Protein 2V4U (pdb70)

Solvent-accessible surface area: 12359 Å² total

Organism: Homo sapiens (NCBI:txid9606)

Foldseek 3Di:
DAAAEEEEAAADQDDDPVCPLVVQLLVLLQVVVVHHYHYGYARLLLCDPVCCVVPVVSVVVRVVSLVVHLFYEYADHDPPGNLVSLLVSLVCCVVVLRAYEYQVHQVSNVQSCCCPVLVPPQEDDCPPPVPGPRHQKYFAFDDDPPDDDGDFQFAKFKKAFPDQPDLLCLLVQVDRIDIATAGGGIAGQPVCQVSPVVAFKDQGIDGPVRGGRAKIFGPPHLHHIYGRGDQSVVADNQARRSNSSSRSCSSVVNSVVCSVVRNRSD

B-factor: mean 38.31, std 8.39, range [12.34, 66.14]

Secondary structure (DSSP, 8-state):
-EEEEEEEEES-SS--GGGHHHHHHHHHHHHHTTEEEEEEEEEGGGGSHHHHHH-HHHHHHHHHHHHH-SEEEE-S--SSTTHHHHHHHHHHHHHTT--EEE--HHHHHHHHHHHHHS--TTEEESTT-TT-SEEEEEE--B--TT-SS-B-EEEEEEEEES-S--HHHHHTTS-SEEEEEEEE-EEE-GGGSGGGTTSSEEEEEEETTS-SEEEEEESSSS-EEEESSBGGGG-BTTB--HHHHHHHHHHHT-HHHHHHTT-TT-

GO terms:
  GO:0097268 cytoophidium (C, IDA)
  GO:0005634 nucleus (C, IDA)
  GO:0005737 cytoplasm (C, IDA)
  GO:0003883 CTP synthase activity (F, IDA)
  GO:0006241 CTP biosynthetic process (P, IDA)
  GO:0003883 CTP synthase activity (F, TAS)
  GO:0006220 pyrimidine nucleotide metabolic process (P, TAS)
  GO:0005739 mitochondrion (C, HTP)
  GO:0005829 cytosol (C, TAS)
  GO:0042802 identical protein binding (F, IPI)
  GO:0005515 protein binding (F, IPI)

Sequence (266 aa):
MKICSIALVGKYTKLRDCYASVFKALEHSALAINHKLNLMYIDSIDLEKITETEDPVKFHEAWQKLCKADGILVPGGFGIRGTLGKLQAISWARTKKIPFLGVLGMQLAVIEFARNCLNLKDADSTEFRPNAPVPLVIDMPEHNPGNLGGTMRLGIRRTVFKTENSILRKLYGDVPFIEERHRHRFEVNPNLIKQFEQNDLSFVGQDVDGDRMEIIELANHPYFVGVQFHPEFSSRPMKPSPPYLGLLLAATGNLNAYLQQGCKLS

Radius of gyration: 17.76 Å; Cα contacts (8 Å, |Δi|>4): 557; chains: 1; bounding box: 50×44×47 Å

InterPro domains:
  IPR004468 CTP synthase [PTHR11550] (1-557)
  IPR004468 CTP synthase [TIGR00337] (1-545)
  IPR017456 CTP synthase, N-terminal [PF06418] (2-272)
  IPR017456 CTP synthase, N-terminal [cd03113] (2-268)
  IPR017926 Glutamine amidotransferase [PF00117] (310-539)
  IPR027417 P-loop containing nucleoside triphosphate hydrolase [G3DSA:3.40.50.300] (1-294)
  IPR027417 P-loop containing nucleoside triphosphate hydrolase [SSF52540] (1-272)
  IPR029062 Class I glutamine amidotransferase-like [G3DSA:3.40.50.880] (296-562)
  IPR029062 Class I glutamine amidotransferase-like [SSF52317] (300-548)
  IPR033828 CTP synthase GATase domain [cd01746] (299-544)

Structure (mmCIF, N/CA/C/O backbone):
data_2V4U
#
_entry.id   2V4U
#
_cell.length_a   118.880
_cell.length_b   72.330
_cell.length_c   41.470
_cell.angle_alpha   90.00
_cell.angle_beta   95.60
_cell.angle_gamma   90.00
#
_symmetry.space_group_name_H-M   'C 1 2 1'
#
loop_
_entity.id
_entity.type
_entity.pdbx_description
1 polymer 'CTP SYNTHASE 2'
2 water water
#
loop_
_atom_site.group_PDB
_atom_site.id
_atom_site.type_symbol
_atom_site.label_atom_id
_atom_site.label_alt_id
_atom_site.label_comp_id
_atom_site.label_asym_id
_atom_site.label_entity_id
_atom_site.label_seq_id
_atom_site.pdbx_PDB_ins_code
_atom_site.Cartn_x
_atom_site.Cartn_y
_atom_site.Cartn_z
_atom_site.occupancy
_atom_site.B_iso_or_equiv
_atom_site.auth_seq_id
_atom_site.auth_comp_id
_atom_site.auth_asym_id
_atom_site.auth_atom_id
_atom_site.pdbx_PDB_model_num
ATOM 1 N N . MET A 1 23 ? -38.879 23.648 -24.550 1.00 54.58 296 MET A N 1
ATOM 2 C CA . MET A 1 23 ? -38.088 22.385 -24.404 1.00 54.71 296 MET A CA 1
ATOM 3 C C . MET A 1 23 ? -38.889 21.169 -24.865 1.00 53.47 296 MET A C 1
ATOM 4 O O . MET A 1 23 ? -40.121 21.214 -24.946 1.00 53.86 296 MET A O 1
ATOM 9 N N . LYS A 1 24 ? -38.177 20.086 -25.161 1.00 52.09 297 LYS A N 1
ATOM 10 C CA . LYS A 1 24 ? -38.799 18.789 -25.409 1.00 51.12 297 LYS A CA 1
ATOM 11 C C . LYS A 1 24 ? -39.244 18.247 -24.046 1.00 49.59 297 LYS A C 1
ATOM 12 O O . LYS A 1 24 ? -38.589 18.505 -23.041 1.00 49.16 297 LYS A O 1
ATOM 18 N N . ILE A 1 25 ? -40.359 17.521 -24.018 1.00 48.04 298 ILE A N 1
ATOM 19 C CA . ILE A 1 25 ? -40.908 16.956 -22.784 1.00 46.74 298 ILE A CA 1
ATOM 20 C C . ILE A 1 25 ? -40.506 15.484 -22.613 1.00 45.36 298 ILE A C 1
ATOM 21 O O . ILE A 1 25 ? -40.612 14.706 -23.555 1.00 44.99 298 ILE A O 1
ATOM 26 N N . CYS A 1 26 ? -40.039 15.120 -21.412 1.00 43.33 299 CYS A N 1
ATOM 27 C CA . CYS A 1 26 ? -39.880 13.709 -21.021 1.00 42.06 299 CYS A CA 1
ATOM 28 C C . CYS A 1 26 ? -40.991 13.296 -20.047 1.00 40.92 299 CYS A C 1
ATOM 29 O O . CYS A 1 26 ? -41.215 13.958 -19.031 1.00 40.66 299 CYS A O 1
ATOM 32 N N . SER A 1 27 ? -41.677 12.202 -20.364 1.00 39.55 300 SER A N 1
ATOM 33 C CA . SER A 1 27 ? -42.755 11.685 -19.527 1.00 38.58 300 SER A CA 1
ATOM 34 C C . SER A 1 27 ? -42.267 10.458 -18.757 1.00 37.45 300 SER A C 1
ATOM 35 O O . SER A 1 27 ? -41.780 9.496 -19.361 1.00 37.00 300 SER A O 1
ATOM 38 N N . ILE A 1 28 ? -42.394 10.514 -17.429 1.00 36.24 301 ILE A N 1
ATOM 39 C CA . ILE A 1 28 ? -41.968 9.450 -16.536 1.00 35.22 301 ILE A CA 1
ATOM 40 C C . ILE A 1 28 ? -43.123 9.031 -15.645 1.00 35.00 301 ILE A C 1
ATOM 41 O O . ILE A 1 28 ? -43.678 9.858 -14.929 1.00 34.45 301 ILE A O 1
ATOM 46 N N . ALA A 1 29 ? -43.477 7.745 -15.681 1.00 34.83 302 ALA A N 1
ATOM 47 C CA . ALA A 1 29 ? -44.471 7.191 -14.770 1.00 34.90 302 ALA A CA 1
ATOM 48 C C . ALA A 1 29 ? -43.822 6.793 -13.434 1.00 35.31 302 ALA A C 1
ATOM 49 O O . ALA A 1 29 ? -42.860 6.009 -13.408 1.00 35.02 302 ALA A O 1
ATOM 51 N N . LEU A 1 30 ? -44.351 7.340 -12.338 1.00 35.71 303 LEU A N 1
ATOM 52 C CA . LEU A 1 30 ? -43.947 6.952 -10.994 1.00 36.22 303 LEU A CA 1
ATOM 53 C C . LEU A 1 30 ? -45.011 6.027 -10.448 1.00 36.87 303 LEU A C 1
ATOM 54 O O . LEU A 1 30 ? -46.097 6.484 -10.105 1.00 36.55 303 LEU A O 1
ATOM 59 N N . VAL A 1 31 ? -44.704 4.731 -10.375 1.00 37.74 304 VAL A N 1
ATOM 60 C CA . VAL A 1 31 ? -45.674 3.735 -9.918 1.00 38.65 304 VAL A CA 1
ATOM 61 C C . VAL A 1 31 ? -45.523 3.515 -8.411 1.00 40.08 304 VAL A C 1
ATOM 62 O O . VAL A 1 31 ? -44.616 2.829 -7.960 1.00 39.79 304 VAL A O 1
ATOM 66 N N . GLY A 1 32 ? -46.424 4.112 -7.640 1.00 42.26 305 GLY A N 1
ATOM 67 C CA . GLY A 1 32 ? -46.296 4.164 -6.190 1.00 44.31 305 GLY A CA 1
ATOM 68 C C . GLY A 1 32 ? -47.626 4.019 -5.486 1.00 46.44 305 GLY A C 1
ATOM 69 O O . GLY A 1 32 ? -48.429 3.164 -5.861 1.00 46.36 305 GLY A O 1
ATOM 70 N N . LYS A 1 33 ? -47.854 4.862 -4.475 1.00 49.27 306 LYS A N 1
ATOM 71 C CA . LYS A 1 33 ? -49.068 4.804 -3.645 1.00 51.84 306 LYS A CA 1
ATOM 72 C C . LYS A 1 33 ? -50.143 5.841 -4.012 1.00 53.45 306 LYS A C 1
ATOM 73 O O . LYS A 1 33 ? -51.330 5.603 -3.787 1.00 53.99 306 LYS A O 1
ATOM 79 N N . TYR A 1 34 ? -49.734 6.981 -4.563 1.00 55.44 307 TYR A N 1
ATOM 80 C CA . TYR A 1 34 ? -50.654 8.092 -4.818 1.00 56.83 307 TYR A CA 1
ATOM 81 C C . TYR A 1 34 ? -50.738 8.477 -6.294 1.00 57.76 307 TYR A C 1
ATOM 82 O O . TYR A 1 34 ? -49.859 8.129 -7.096 1.00 57.93 307 TYR A O 1
ATOM 91 N N . THR A 1 35 ? -51.796 9.224 -6.620 1.00 58.66 308 THR A N 1
ATOM 92 C CA . THR A 1 35 ? -52.028 9.779 -7.956 1.00 59.31 308 THR A CA 1
ATOM 93 C C . THR A 1 35 ? -51.629 11.267 -8.061 1.00 59.53 308 THR A C 1
ATOM 94 O O . THR A 1 35 ? -51.988 11.939 -9.034 1.00 59.65 308 THR A O 1
ATOM 98 N N . LYS A 1 36 ? -50.893 11.777 -7.069 1.00 59.71 309 LYS A N 1
ATOM 99 C CA . LYS A 1 36 ? -50.297 13.119 -7.152 1.00 59.91 309 LYS A CA 1
ATOM 100 C C . LYS A 1 36 ? -49.093 13.244 -6.221 1.00 59.96 309 LYS A C 1
ATOM 101 O O . LYS A 1 36 ? -48.811 12.339 -5.430 1.00 59.87 309 LYS A O 1
ATOM 107 N N . LEU A 1 37 ? -48.391 14.372 -6.332 1.00 60.12 310 LEU A N 1
ATOM 108 C CA . LEU A 1 37 ? -47.174 14.620 -5.557 1.00 60.02 310 LEU A CA 1
ATOM 109 C C . LEU A 1 37 ? -47.492 14.625 -4.078 1.00 59.67 310 LEU A C 1
ATOM 110 O O . LEU A 1 37 ? -48.255 15.466 -3.607 1.00 59.89 310 LEU A O 1
ATOM 115 N N . ARG A 1 38 ? -46.916 13.664 -3.362 1.00 59.20 311 ARG A N 1
ATOM 116 C CA . ARG A 1 38 ? -46.997 13.622 -1.913 1.00 58.82 311 ARG A CA 1
ATOM 117 C C . ARG A 1 38 ? -45.626 13.922 -1.326 1.00 57.54 311 ARG A C 1
ATOM 118 O O . ARG A 1 38 ? -44.601 13.728 -1.989 1.00 57.76 311 ARG A O 1
ATOM 126 N N . ASP A 1 39 ? -45.616 14.387 -0.078 1.00 55.77 312 ASP A N 1
ATOM 127 C CA . ASP A 1 39 ? -44.383 14.786 0.598 1.00 54.31 312 ASP A CA 1
ATOM 128 C C . ASP A 1 39 ? -43.378 13.631 0.765 1.00 52.17 312 ASP A C 1
ATOM 129 O O . ASP A 1 39 ? -42.170 13.869 0.889 1.00 52.01 312 ASP A O 1
ATOM 134 N N . CYS A 1 40 ? -43.856 12.390 0.750 1.00 49.68 313 CYS A N 1
ATOM 135 C CA . CYS A 1 40 ? -42.942 11.244 0.796 1.00 47.74 313 CYS A CA 1
ATOM 136 C C . CYS A 1 40 ? -42.114 11.079 -0.493 1.00 46.28 313 CYS A C 1
ATOM 137 O O . CYS A 1 40 ? -41.052 10.477 -0.447 1.00 46.02 313 CYS A O 1
ATOM 140 N N . TYR A 1 41 ? -42.575 11.628 -1.623 1.00 44.39 314 TYR A N 1
ATOM 141 C CA . TYR A 1 41 ? -41.812 11.566 -2.879 1.00 43.00 314 TYR A CA 1
ATOM 142 C C . TYR A 1 41 ? -41.033 12.851 -3.233 1.00 41.58 314 TYR A C 1
ATOM 143 O O . TYR A 1 41 ? -40.514 12.974 -4.348 1.00 40.87 314 TYR A O 1
ATOM 152 N N . ALA A 1 42 ? -40.907 13.781 -2.286 1.00 40.04 315 ALA A N 1
ATOM 153 C CA . ALA A 1 42 ? -40.253 15.079 -2.568 1.00 39.35 315 ALA A CA 1
ATOM 154 C C . ALA A 1 42 ? -38.805 14.943 -3.040 1.00 37.40 315 ALA A C 1
ATOM 155 O O . ALA A 1 42 ? -38.412 15.587 -4.001 1.00 36.39 315 ALA A O 1
ATOM 157 N N . SER A 1 43 ? -38.019 14.106 -2.360 1.00 35.96 316 SER A N 1
ATOM 158 C CA . SER A 1 43 ? -36.636 13.849 -2.765 1.00 35.12 316 SER A CA 1
ATOM 159 C C . SER A 1 43 ? -36.553 13.166 -4.124 1.00 33.46 316 SER A C 1
ATOM 160 O O . SER A 1 43 ? -35.663 13.471 -4.924 1.00 32.43 316 SER A O 1
ATOM 163 N N . VAL A 1 44 ? -37.481 12.237 -4.363 1.00 32.40 317 VAL A N 1
ATOM 164 C CA . VAL A 1 44 ? -37.600 11.553 -5.645 1.00 31.13 317 VAL A CA 1
ATOM 165 C C . VAL A 1 44 ? -37.914 12.553 -6.782 1.00 30.51 317 VAL A C 1
ATOM 166 O O . VAL A 1 44 ? -37.237 12.572 -7.814 1.00 29.33 317 VAL A O 1
ATOM 170 N N . PHE A 1 45 ? -38.917 13.399 -6.582 1.00 31.13 318 PHE A N 1
ATOM 171 C CA . PHE A 1 45 ? -39.228 14.454 -7.568 1.00 31.32 318 PHE A CA 1
ATOM 172 C C . PHE A 1 45 ? -37.998 15.339 -7.825 1.00 30.97 318 PHE A C 1
ATOM 173 O O . PHE A 1 45 ? -37.635 15.604 -8.974 1.00 30.63 318 PHE A O 1
ATOM 181 N N . LYS A 1 46 ? -37.326 15.756 -6.761 1.00 30.84 319 LYS A N 1
ATOM 182 C CA . LYS A 1 46 ? -36.171 16.639 -6.914 1.00 31.58 319 LYS A CA 1
ATOM 183 C C . LYS A 1 46 ? -35.052 15.991 -7.734 1.00 30.54 319 LYS A C 1
ATOM 184 O O . LYS A 1 46 ? -34.435 16.655 -8.577 1.00 30.14 319 LYS A O 1
ATOM 190 N N . ALA A 1 47 ? -34.804 14.698 -7.494 1.00 29.65 320 ALA A N 1
ATOM 191 C CA . ALA A 1 47 ? -33.805 13.958 -8.250 1.00 29.26 320 ALA A CA 1
ATOM 192 C C . ALA A 1 47 ? -34.135 13.863 -9.746 1.00 28.77 320 ALA A C 1
ATOM 193 O O . ALA A 1 47 ? -33.260 14.021 -10.579 1.00 28.34 320 ALA A O 1
ATOM 195 N N . LEU A 1 48 ? -35.396 13.580 -10.071 1.00 29.38 321 LEU A N 1
ATOM 196 C CA . LEU A 1 48 ? -35.863 13.568 -11.466 1.00 29.60 321 LEU A CA 1
ATOM 197 C C . LEU A 1 48 ? -35.708 14.961 -12.115 1.00 30.26 321 LEU A C 1
ATOM 198 O O . LEU A 1 48 ? -35.199 15.087 -13.221 1.00 30.34 321 LEU A O 1
ATOM 203 N N . GLU A 1 49 ? -36.113 16.006 -11.408 1.00 31.49 322 GLU A N 1
ATOM 204 C CA . GLU A 1 49 ? -35.982 17.375 -11.932 1.00 32.54 322 GLU A CA 1
ATOM 205 C C . GLU A 1 49 ? -34.517 17.774 -12.205 1.00 32.19 322 GLU A C 1
ATOM 206 O O . GLU A 1 49 ? -34.226 18.340 -13.265 1.00 32.03 322 GLU A O 1
ATOM 212 N N . HIS A 1 50 ? -33.599 17.463 -11.275 1.00 31.81 323 HIS A N 1
ATOM 213 C CA . HIS A 1 50 ? -32.172 17.736 -11.482 1.00 31.29 323 HIS A CA 1
ATOM 214 C C . HIS A 1 50 ? -31.720 17.094 -12.781 1.00 31.29 323 HIS A C 1
ATOM 215 O O . HIS A 1 50 ? -30.995 17.684 -13.579 1.00 30.79 323 HIS A O 1
ATOM 222 N N . SER A 1 51 ? -32.131 15.845 -12.970 1.00 32.19 324 SER A N 1
ATOM 223 C CA . SER A 1 51 ? -31.763 15.076 -14.156 1.00 32.45 324 SER A CA 1
ATOM 224 C C . SER A 1 51 ? -32.353 15.710 -15.429 1.00 32.32 324 SER A C 1
ATOM 225 O O . SER A 1 51 ? -31.632 15.930 -16.404 1.00 31.96 324 SER A O 1
ATOM 228 N N . ALA A 1 52 ? -33.647 16.023 -15.379 1.00 32.76 325 ALA A N 1
ATOM 229 C CA . ALA A 1 52 ? -34.377 16.649 -16.488 1.00 33.56 325 ALA A CA 1
ATOM 230 C C . ALA A 1 52 ? -33.726 17.944 -16.954 1.00 34.73 325 ALA A C 1
ATOM 231 O O . ALA A 1 52 ? -33.416 18.093 -18.131 1.00 34.83 325 ALA A O 1
ATOM 233 N N . LEU A 1 53 ? -33.534 18.869 -16.014 1.00 35.74 326 LEU A N 1
ATOM 234 C CA . LEU A 1 53 ? -32.879 20.147 -16.276 1.00 36.85 326 LEU A CA 1
ATOM 235 C C . LEU A 1 53 ? -31.497 19.961 -16.871 1.00 37.24 326 LEU A C 1
ATOM 236 O O . LEU A 1 53 ? -31.115 20.678 -17.789 1.00 37.86 326 LEU A O 1
ATOM 241 N N . ALA A 1 54 ? -30.755 18.996 -16.339 1.00 37.82 327 ALA A N 1
ATOM 242 C CA . ALA A 1 54 ? -29.403 18.706 -16.805 1.00 38.03 327 ALA A CA 1
ATOM 243 C C . ALA A 1 54 ? -29.322 18.226 -18.265 1.00 37.92 327 ALA A C 1
ATOM 244 O O . ALA A 1 54 ? -28.271 18.285 -18.861 1.00 38.15 327 ALA A O 1
ATOM 246 N N . ILE A 1 55 ? -30.413 17.736 -18.838 1.00 38.73 328 ILE A N 1
ATOM 247 C CA . ILE A 1 55 ? -30.423 17.372 -20.263 1.00 38.98 328 ILE A CA 1
ATOM 248 C C . ILE A 1 55 ? -31.431 18.209 -21.065 1.00 39.21 328 ILE A C 1
ATOM 249 O O . ILE A 1 55 ? -31.839 17.812 -22.158 1.00 39.42 328 ILE A O 1
ATOM 254 N N . ASN A 1 56 ? -31.815 19.363 -20.515 1.00 39.48 329 ASN A N 1
ATOM 255 C CA . ASN A 1 56 ? -32.655 20.353 -21.205 1.00 39.83 329 ASN A CA 1
ATOM 256 C C . ASN A 1 56 ? -33.999 19.809 -21.663 1.00 40.26 329 ASN A C 1
ATOM 257 O O . ASN A 1 56 ? -34.435 20.053 -22.795 1.00 40.84 329 ASN A O 1
ATOM 262 N N . HIS A 1 57 ? -34.651 19.074 -20.774 1.00 40.24 330 HIS A N 1
ATOM 263 C CA . HIS A 1 57 ? -36.001 18.598 -20.999 1.00 40.19 330 HIS A CA 1
ATOM 264 C C . HIS A 1 57 ? -36.885 19.056 -19.859 1.00 40.70 330 HIS A C 1
ATOM 265 O O . HIS A 1 57 ? -36.418 19.212 -18.742 1.00 40.82 330 HIS A O 1
ATOM 272 N N . LYS A 1 58 ? -38.163 19.257 -20.154 1.00 41.67 331 LYS A N 1
ATOM 273 C CA . LYS A 1 58 ? -39.177 19.474 -19.136 1.00 42.17 331 LYS A CA 1
ATOM 274 C C . LYS A 1 58 ? -39.606 18.089 -18.647 1.00 42.15 331 LYS A C 1
ATOM 275 O O . LYS A 1 58 ? -39.795 17.160 -19.444 1.00 42.07 331 LYS A O 1
ATOM 281 N N . LEU A 1 59 ? -39.737 17.955 -17.333 1.00 41.87 332 LEU A N 1
ATOM 282 C CA . LEU A 1 59 ? -40.152 16.707 -16.733 1.00 41.62 332 LEU A CA 1
ATOM 283 C C . LEU A 1 59 ? -41.660 16.698 -16.621 1.00 41.34 332 LEU A C 1
ATOM 284 O O . LEU A 1 59 ? -42.233 17.582 -16.005 1.00 41.36 332 LEU A O 1
ATOM 289 N N . ASN A 1 60 ? -42.291 15.695 -17.221 1.00 41.38 333 ASN A N 1
ATOM 290 C CA . ASN A 1 60 ? -43.708 15.418 -17.005 1.00 41.13 333 ASN A CA 1
ATOM 291 C C . ASN A 1 60 ? -43.857 14.119 -16.213 1.00 41.15 333 ASN A C 1
ATOM 292 O O . ASN A 1 60 ? -43.857 13.021 -16.773 1.00 40.87 333 ASN A O 1
ATOM 297 N N . LEU A 1 61 ? -43.967 14.255 -14.897 1.00 41.42 334 LEU A N 1
ATOM 298 C CA . LEU A 1 61 ? -44.046 13.104 -14.007 1.00 41.29 334 LEU A CA 1
ATOM 299 C C . LEU A 1 61 ? -45.506 12.727 -13.818 1.00 41.08 334 LEU A C 1
ATOM 300 O O . LEU A 1 61 ? -46.300 13.523 -13.331 1.00 41.23 334 LEU A O 1
ATOM 305 N N . MET A 1 62 ? -45.851 11.513 -14.235 1.00 40.65 335 MET A N 1
ATOM 306 C CA . MET A 1 62 ? -47.189 10.999 -14.091 1.00 40.61 335 MET A CA 1
ATOM 307 C C . MET A 1 62 ? -47.164 10.078 -12.885 1.00 40.44 335 MET A C 1
ATOM 308 O O . MET A 1 62 ? -46.348 9.153 -12.811 1.00 40.47 335 MET A O 1
ATOM 313 N N . TYR A 1 63 ? -48.039 10.368 -11.928 1.00 40.01 336 TYR A N 1
ATOM 314 C CA . TYR A 1 63 ? -48.161 9.605 -10.708 1.00 39.88 336 TYR A CA 1
ATOM 315 C C . TYR A 1 63 ? -49.235 8.558 -10.925 1.00 39.22 336 TYR A C 1
ATOM 316 O O . TYR A 1 63 ? -50.344 8.890 -11.346 1.00 38.86 336 TYR A O 1
ATOM 325 N N . ILE A 1 64 ? -48.901 7.300 -10.650 1.00 38.27 337 ILE A N 1
ATOM 326 C CA . ILE A 1 64 ? -49.841 6.207 -10.784 1.00 37.66 337 ILE A CA 1
ATOM 327 C C . ILE A 1 64 ? -49.931 5.453 -9.469 1.00 37.89 337 ILE A C 1
ATOM 328 O O . ILE A 1 64 ? -48.935 4.934 -8.981 1.00 37.50 337 ILE A O 1
ATOM 333 N N . ASP A 1 65 ? -51.130 5.412 -8.902 1.00 37.95 338 ASP A N 1
ATOM 334 C CA . ASP A 1 65 ? -51.435 4.570 -7.759 1.00 38.49 338 ASP A CA 1
ATOM 335 C C . ASP A 1 65 ? -51.446 3.107 -8.233 1.00 38.67 338 ASP A C 1
ATOM 336 O O . ASP A 1 65 ? -52.326 2.727 -9.015 1.00 38.42 338 ASP A O 1
ATOM 341 N N . SER A 1 66 ? -50.477 2.303 -7.769 1.00 38.23 339 SER A N 1
ATOM 342 C CA . SER A 1 66 ? -50.219 0.980 -8.362 1.00 38.29 339 SER A CA 1
ATOM 343 C C . SER A 1 66 ? -51.402 -0.003 -8.305 1.00 38.71 339 SER A C 1
ATOM 344 O O . SER A 1 66 ? -51.472 -0.922 -9.131 1.00 38.88 339 SER A O 1
ATOM 347 N N . ILE A 1 67 ? -52.318 0.188 -7.354 1.00 39.05 340 ILE A N 1
ATOM 348 C CA . ILE A 1 67 ? -53.491 -0.668 -7.229 1.00 39.69 340 ILE A CA 1
ATOM 349 C C . ILE A 1 67 ? -54.433 -0.486 -8.443 1.00 39.96 340 ILE A C 1
ATOM 350 O O . ILE A 1 67 ? -55.142 -1.413 -8.814 1.00 39.96 340 ILE A O 1
ATOM 355 N N . ASP A 1 68 ? -54.417 0.698 -9.062 1.00 40.31 341 ASP A N 1
ATOM 356 C CA . ASP A 1 68 ? -55.227 0.984 -10.259 1.00 40.49 341 ASP A CA 1
ATOM 357 C C . ASP A 1 68 ? -54.888 0.114 -11.475 1.00 40.66 341 ASP A C 1
ATOM 358 O O . ASP A 1 68 ? -55.756 -0.154 -12.304 1.00 39.87 341 ASP A O 1
ATOM 363 N N . LEU A 1 69 ? -53.627 -0.307 -11.581 1.00 41.05 342 LEU A N 1
ATOM 364 C CA . LEU A 1 69 ? -53.178 -1.156 -12.676 1.00 41.43 342 LEU A CA 1
ATOM 365 C C . LEU A 1 69 ? -53.592 -2.612 -12.502 1.00 42.09 342 LEU A C 1
ATOM 366 O O . LEU A 1 69 ? -53.395 -3.403 -13.408 1.00 42.11 342 LEU A O 1
ATOM 371 N N . GLU A 1 70 ? -54.143 -2.967 -11.343 1.00 43.33 343 GLU A N 1
ATOM 372 C CA . GLU A 1 70 ? -54.518 -4.354 -11.046 1.00 44.51 343 GLU A CA 1
ATOM 373 C C . GLU A 1 70 ? -55.892 -4.724 -11.614 1.00 45.04 343 GLU A C 1
ATOM 374 O O . GLU A 1 70 ? -56.786 -3.875 -11.719 1.00 45.04 343 GLU A O 1
ATOM 380 N N . LYS A 1 71 ? -56.039 -5.996 -11.975 1.00 45.98 344 LYS A N 1
ATOM 381 C CA . LYS A 1 71 ? -57.319 -6.588 -12.410 1.00 47.00 344 LYS A CA 1
ATOM 382 C C . LYS A 1 71 ? -58.514 -6.236 -11.530 1.00 47.13 344 LYS A C 1
ATOM 383 O O . LYS A 1 71 ? -59.578 -5.905 -12.038 1.00 47.17 344 LYS A O 1
ATOM 389 N N . ILE A 1 72 ? -58.332 -6.313 -10.213 1.00 47.68 345 ILE A N 1
ATOM 390 C CA . ILE A 1 72 ? -59.380 -5.950 -9.251 1.00 47.84 345 ILE A CA 1
ATOM 391 C C . ILE A 1 72 ? -60.011 -4.597 -9.568 1.00 47.84 345 ILE A C 1
ATOM 392 O O . ILE A 1 72 ? -61.222 -4.422 -9.395 1.00 47.97 345 ILE A O 1
ATOM 397 N N . THR A 1 73 ? -59.185 -3.640 -10.005 1.00 47.53 346 THR A N 1
ATOM 398 C CA . THR A 1 73 ? -59.656 -2.297 -10.331 1.00 47.19 346 THR A CA 1
ATOM 399 C C . THR A 1 73 ? -60.402 -2.259 -11.663 1.00 47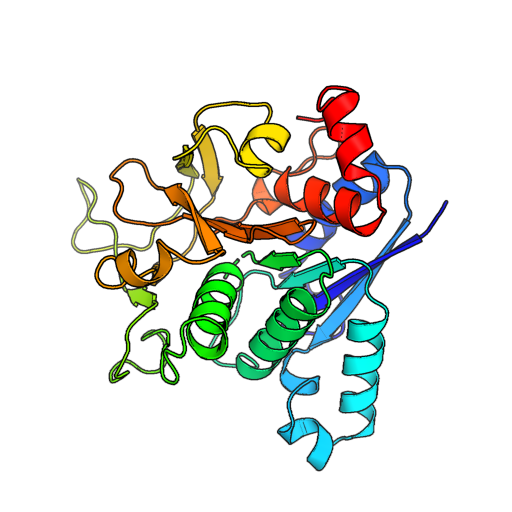.45 346 THR A C 1
ATOM 400 O O . THR A 1 73 ? -61.373 -1.514 -11.806 1.00 47.05 346 THR A O 1
ATOM 404 N N . GLU A 1 74 ? -59.956 -3.055 -12.633 1.00 47.75 347 GLU A N 1
ATOM 405 C CA . GLU A 1 74 ? -60.701 -3.209 -13.886 1.00 48.25 347 GLU A CA 1
ATOM 406 C C . GLU A 1 74 ? -62.165 -3.574 -13.615 1.00 48.24 347 GLU A C 1
ATOM 407 O O . GLU A 1 74 ? -63.071 -3.014 -14.227 1.00 47.85 347 GLU A O 1
ATOM 413 N N . THR A 1 75 ? -62.370 -4.504 -12.685 1.00 48.55 348 THR A N 1
ATOM 414 C CA . THR A 1 75 ? -63.700 -4.967 -12.293 1.00 48.75 348 THR A CA 1
ATOM 415 C C . THR A 1 75 ? -64.517 -3.896 -11.584 1.00 48.91 348 THR A C 1
ATOM 416 O O . THR A 1 75 ? -65.681 -3.678 -11.935 1.00 49.45 348 THR A O 1
ATOM 420 N N . GLU A 1 76 ? -63.916 -3.235 -10.593 1.00 48.86 349 GLU A N 1
ATOM 421 C CA . GLU A 1 76 ? -64.652 -2.328 -9.696 1.00 48.71 349 GLU A CA 1
ATOM 422 C C . GLU A 1 76 ? -64.648 -0.861 -10.15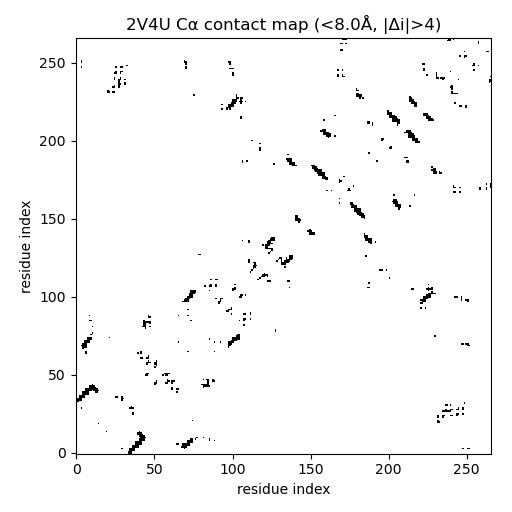4 1.00 48.19 349 GLU A C 1
ATOM 423 O O . GLU A 1 76 ? -65.591 -0.118 -9.858 1.00 48.37 349 GLU A O 1
ATOM 429 N N . ASP A 1 77 ? -63.592 -0.438 -10.851 1.00 47.17 350 ASP A N 1
ATOM 430 C CA . ASP A 1 77 ? -63.502 0.938 -11.365 1.00 46.28 350 ASP A CA 1
ATOM 431 C C . ASP A 1 77 ? -62.686 0.947 -12.656 1.00 45.17 350 ASP A C 1
ATOM 432 O O . ASP A 1 77 ? -61.542 1.427 -12.673 1.00 45.19 350 ASP A O 1
ATOM 437 N N . PRO A 1 78 ? -63.266 0.393 -13.744 1.00 43.94 351 PRO A N 1
ATOM 438 C CA . PRO A 1 78 ? -62.585 0.315 -15.046 1.00 43.13 351 PRO A CA 1
ATOM 439 C C . PRO A 1 78 ? -62.074 1.650 -15.610 1.00 42.12 351 PRO A C 1
ATOM 440 O O . PRO A 1 78 ? -61.051 1.657 -16.293 1.00 41.50 351 PRO A O 1
ATOM 444 N N . VAL A 1 79 ? -62.777 2.754 -15.345 1.00 41.26 352 VAL A N 1
ATOM 445 C CA . VAL A 1 79 ? -62.313 4.084 -15.766 1.00 41.09 352 VAL A CA 1
ATOM 446 C C . VAL A 1 79 ? -60.928 4.416 -15.180 1.00 40.75 352 VAL A C 1
ATOM 447 O O . VAL A 1 79 ? -60.031 4.840 -15.913 1.00 40.56 352 VAL A O 1
ATOM 451 N N . LYS A 1 80 ? -60.751 4.205 -13.874 1.00 40.45 353 LYS A N 1
ATOM 452 C CA . LYS A 1 80 ? -59.428 4.366 -13.227 1.00 40.23 353 LYS A CA 1
ATOM 453 C C . LYS A 1 80 ? -58.375 3.430 -13.820 1.00 38.87 353 LYS A C 1
ATOM 454 O O . LYS A 1 80 ? -57.255 3.855 -14.137 1.00 38.56 353 LYS A O 1
ATOM 460 N N . PHE A 1 81 ? -58.758 2.167 -13.982 1.00 37.58 354 PHE A N 1
ATOM 461 C CA . PHE A 1 81 ? -57.893 1.153 -14.557 1.00 36.65 354 PHE A CA 1
ATOM 462 C C . PHE A 1 81 ? -57.328 1.573 -15.920 1.00 36.88 354 PHE A C 1
ATOM 463 O O . PHE A 1 81 ? -56.111 1.515 -16.133 1.00 36.57 354 PHE A O 1
ATOM 471 N N . HIS A 1 82 ? -58.199 2.007 -16.844 1.00 36.96 355 HIS A N 1
ATOM 472 C CA . HIS A 1 82 ? -57.741 2.423 -18.169 1.00 36.42 355 HIS A CA 1
ATOM 473 C C . HIS A 1 82 ? -56.981 3.743 -18.113 1.00 36.74 355 HIS A C 1
ATOM 474 O O . HIS A 1 82 ? -56.092 3.959 -18.920 1.00 36.81 355 HIS A O 1
ATOM 481 N N . GLU A 1 83 ? -57.297 4.611 -17.155 1.00 37.53 356 GLU A N 1
ATOM 482 C CA . GLU A 1 83 ? -56.486 5.826 -16.923 1.00 38.75 356 GLU A CA 1
ATOM 483 C C . GLU A 1 83 ? -55.038 5.507 -16.503 1.00 38.02 356 GLU A C 1
ATOM 484 O O . GLU A 1 83 ? -54.078 6.071 -17.047 1.00 37.81 356 GLU A O 1
ATOM 490 N N . ALA A 1 84 ? -54.901 4.573 -15.562 1.00 37.57 357 ALA A N 1
ATOM 491 C CA . ALA A 1 84 ? -53.596 4.118 -15.098 1.00 36.91 357 ALA A CA 1
ATOM 492 C C . ALA A 1 84 ? -52.756 3.535 -16.240 1.00 36.60 357 ALA A C 1
ATOM 493 O O . ALA A 1 84 ? -51.593 3.917 -16.419 1.00 35.35 357 ALA A O 1
ATOM 495 N N . TRP A 1 85 ? -53.351 2.627 -17.018 1.00 36.47 358 TRP A N 1
ATOM 496 C CA . TRP A 1 85 ? -52.632 1.972 -18.119 1.00 36.63 358 TRP A CA 1
ATOM 497 C C . TRP A 1 85 ? -52.268 2.886 -19.292 1.00 36.81 358 TRP A C 1
ATOM 498 O O . TRP A 1 85 ? -51.212 2.716 -19.914 1.00 36.53 358 TRP A O 1
ATOM 509 N N . GLN A 1 86 ? -53.143 3.834 -19.605 1.00 37.37 359 GLN A N 1
ATOM 510 C CA . GLN A 1 86 ? -52.827 4.873 -20.584 1.00 37.78 359 GLN A CA 1
ATOM 511 C C . GLN A 1 86 ? -51.580 5.679 -20.171 1.00 37.25 359 GLN A C 1
ATOM 512 O O . GLN A 1 86 ? -50.668 5.891 -20.969 1.00 37.52 359 GLN A O 1
ATOM 518 N N . LYS A 1 87 ? -51.537 6.115 -18.920 1.00 37.28 360 LYS A N 1
ATOM 519 C CA . LYS A 1 87 ? -50.339 6.789 -18.372 1.00 37.40 360 LYS A CA 1
ATOM 520 C C . LYS A 1 87 ? -49.076 5.924 -18.433 1.00 36.69 360 LYS A C 1
ATOM 521 O O . LYS A 1 87 ? -48.007 6.400 -18.829 1.00 36.21 360 LYS A O 1
ATOM 527 N N . LEU A 1 88 ? -49.205 4.653 -18.047 1.00 36.47 361 LEU A N 1
ATOM 528 C CA . LEU A 1 88 ? -48.069 3.724 -18.076 1.00 36.38 361 LEU A CA 1
ATOM 529 C C . LEU A 1 88 ? -47.605 3.446 -19.514 1.00 36.40 361 LEU A C 1
ATOM 530 O O . LEU A 1 88 ? -46.408 3.337 -19.780 1.00 36.00 361 LEU A O 1
ATOM 535 N N . CYS A 1 89 ? -48.556 3.351 -20.438 1.00 36.59 362 CYS A N 1
ATOM 536 C CA . CYS A 1 89 ? -48.230 3.047 -21.828 1.00 36.97 362 CYS A CA 1
ATOM 537 C C . CYS A 1 89 ? -47.656 4.230 -22.625 1.00 36.27 362 CYS A C 1
ATOM 538 O O . CYS A 1 89 ? -46.955 4.018 -23.598 1.00 36.04 362 CYS A O 1
ATOM 541 N N . LYS A 1 90 ? -47.924 5.462 -22.215 1.00 36.43 363 LYS A N 1
ATOM 542 C CA . LYS A 1 90 ? -47.284 6.630 -22.876 1.00 36.98 363 LYS A CA 1
ATOM 543 C C . LYS A 1 90 ? -45.911 6.998 -22.294 1.00 36.27 363 LYS A C 1
ATOM 544 O O . LYS A 1 90 ? -45.229 7.873 -22.830 1.00 36.53 363 LYS A O 1
ATOM 550 N N . ALA A 1 91 ? -45.510 6.334 -21.211 1.00 35.55 364 ALA A N 1
ATOM 551 C CA . ALA A 1 91 ? -44.309 6.724 -20.452 1.00 34.76 364 ALA A CA 1
ATOM 552 C C . ALA A 1 91 ? -43.043 6.425 -21.231 1.00 33.95 364 ALA A C 1
ATOM 553 O O . ALA A 1 91 ? -42.914 5.366 -21.835 1.00 33.40 364 ALA A O 1
ATOM 555 N N . ASP A 1 92 ? -42.118 7.377 -21.227 1.00 33.51 365 ASP A N 1
ATOM 556 C CA . ASP A 1 92 ? -40.818 7.190 -21.859 1.00 33.33 365 ASP A CA 1
ATOM 557 C C . ASP A 1 92 ? -39.859 6.493 -20.886 1.00 32.26 365 ASP A C 1
ATOM 558 O O . ASP A 1 92 ? -38.818 5.982 -21.297 1.00 32.24 365 ASP A O 1
ATOM 563 N N . GLY A 1 93 ? -40.210 6.503 -19.600 1.00 31.26 366 GLY A N 1
ATOM 564 C CA . GLY A 1 93 ? -39.424 5.877 -18.537 1.00 30.52 366 GLY A CA 1
ATOM 565 C C . GLY A 1 93 ? -40.317 5.556 -17.347 1.00 30.23 366 GLY A C 1
ATOM 566 O O . GLY A 1 93 ? -41.331 6.233 -17.103 1.00 30.15 366 GLY A O 1
ATOM 567 N N . ILE A 1 94 ? -39.957 4.515 -16.607 1.00 29.70 367 ILE A N 1
ATOM 568 C CA . ILE A 1 94 ? -40.807 4.020 -15.520 1.00 29.77 367 ILE A CA 1
ATOM 569 C C . ILE A 1 94 ? -39.975 3.890 -14.243 1.00 29.41 367 ILE A C 1
ATOM 570 O O . ILE A 1 94 ? -38.861 3.391 -14.282 1.00 28.83 367 ILE A O 1
ATOM 575 N N . LEU A 1 95 ? -40.504 4.409 -13.137 1.00 29.49 368 LEU A N 1
ATOM 576 C CA . LEU A 1 95 ? -39.804 4.418 -11.850 1.00 30.01 368 LEU A CA 1
ATOM 577 C C . LEU A 1 95 ? -40.708 3.791 -10.818 1.00 29.71 368 LEU A C 1
ATOM 578 O O . LEU A 1 95 ? -41.837 4.221 -10.677 1.00 29.63 368 LEU A O 1
ATOM 583 N N . VAL A 1 96 ? -40.213 2.763 -10.128 1.00 29.94 369 VAL A N 1
ATOM 584 C CA . VAL A 1 96 ? -40.889 2.186 -8.969 1.00 29.97 369 VAL A CA 1
ATOM 585 C C . VAL A 1 96 ? -40.030 2.493 -7.744 1.00 31.04 369 VAL A C 1
ATOM 586 O O . VAL A 1 96 ? -39.013 1.824 -7.505 1.00 31.11 369 VAL A O 1
ATOM 590 N N . PRO A 1 97 ? -40.418 3.527 -6.976 1.00 32.36 370 PRO A N 1
ATOM 591 C CA . PRO A 1 97 ? -39.605 3.963 -5.848 1.00 33.22 370 PRO A CA 1
ATOM 592 C C . PRO A 1 97 ? -39.820 3.124 -4.592 1.00 33.90 370 PRO A C 1
ATOM 593 O O . PRO A 1 97 ? -40.536 2.121 -4.639 1.00 33.24 370 PRO A O 1
ATOM 597 N N . GLY A 1 98 ? -39.158 3.530 -3.506 1.00 35.51 371 GLY A N 1
ATOM 598 C CA . GLY A 1 98 ? -39.225 2.870 -2.204 1.00 37.16 371 GLY A CA 1
ATOM 599 C C . GLY A 1 98 ? -40.632 2.880 -1.653 1.00 38.90 371 GLY A C 1
ATOM 600 O O . GLY A 1 98 ? -41.393 3.834 -1.866 1.00 38.67 371 GLY A O 1
ATOM 601 N N . GLY A 1 99 ? -40.978 1.829 -0.920 1.00 41.05 372 GLY A N 1
ATOM 602 C CA . GLY A 1 99 ? -42.379 1.448 -0.811 1.00 43.07 372 GLY A CA 1
ATOM 603 C C . GLY A 1 99 ? -42.967 1.268 0.556 1.00 44.34 372 GLY A C 1
ATOM 604 O O . GLY A 1 99 ? -42.270 1.217 1.553 1.00 45.65 372 GLY A O 1
ATOM 605 N N . PHE A 1 100 ? -44.284 1.149 0.565 1.00 45.91 373 PHE A N 1
ATOM 606 C CA . PHE A 1 100 ? -45.061 0.977 1.765 1.00 46.77 373 PHE A CA 1
ATOM 607 C C . PHE A 1 100 ? -45.897 -0.299 1.631 1.00 47.52 373 PHE A C 1
ATOM 608 O O . PHE A 1 100 ? -46.879 -0.336 0.884 1.00 48.11 373 PHE A O 1
ATOM 610 N N . GLY A 1 101 ? -45.472 -1.352 2.323 1.00 48.12 374 GLY A N 1
ATOM 611 C CA . GLY A 1 101 ? -46.345 -2.482 2.640 1.00 48.41 374 GLY A CA 1
ATOM 612 C C . GLY A 1 101 ? -46.650 -3.452 1.524 1.00 48.63 374 GLY A C 1
ATOM 613 O O . GLY A 1 101 ? -45.943 -3.521 0.524 1.00 48.80 374 GLY A O 1
ATOM 614 N N . ILE A 1 102 ? -47.721 -4.213 1.725 1.00 49.14 375 ILE A N 1
ATOM 615 C CA . ILE A 1 102 ? -48.193 -5.211 0.758 1.00 49.25 375 ILE A CA 1
ATOM 616 C C . ILE A 1 102 ? -49.131 -4.577 -0.270 1.00 48.77 375 ILE A C 1
ATOM 617 O O . ILE A 1 102 ? -49.459 -5.191 -1.294 1.00 48.80 375 ILE A O 1
ATOM 622 N N . ARG A 1 103 ? -49.539 -3.341 0.014 1.00 48.03 376 ARG A N 1
ATOM 623 C CA . ARG A 1 103 ? -50.477 -2.585 -0.808 1.00 47.73 376 ARG A CA 1
ATOM 624 C C . ARG A 1 103 ? -49.996 -2.324 -2.238 1.00 46.22 376 ARG A C 1
ATOM 625 O O . ARG A 1 103 ? -49.004 -1.630 -2.450 1.00 46.47 376 ARG A O 1
ATOM 633 N N . GLY A 1 104 ? -50.714 -2.866 -3.213 1.00 44.51 377 GLY A N 1
ATOM 634 C CA . GLY A 1 104 ? -50.458 -2.571 -4.622 1.00 43.37 377 GLY A CA 1
ATOM 635 C C . GLY A 1 104 ? -49.206 -3.210 -5.197 1.00 42.05 377 GLY A C 1
ATOM 636 O O . GLY A 1 104 ? -48.680 -2.761 -6.204 1.00 42.05 377 GLY A O 1
ATOM 637 N N . THR A 1 105 ? -48.740 -4.271 -4.561 1.00 40.67 378 THR A N 1
ATOM 638 C CA . THR A 1 105 ? -47.553 -4.989 -5.004 1.00 39.61 378 THR A CA 1
ATOM 639 C C . THR A 1 105 ? -47.751 -5.631 -6.374 1.00 38.55 378 THR A C 1
ATOM 640 O O . THR A 1 105 ? -46.865 -5.557 -7.218 1.00 37.82 378 THR A O 1
ATOM 644 N N . LEU A 1 106 ? -48.910 -6.245 -6.594 1.00 37.61 379 LEU A N 1
ATOM 645 C CA . LEU A 1 106 ? -49.210 -6.866 -7.887 1.00 37.50 379 LEU A CA 1
ATOM 646 C C . LEU A 1 106 ? -49.207 -5.821 -9.019 1.00 36.57 379 LEU A C 1
ATOM 647 O O . LEU A 1 106 ? -48.651 -6.062 -10.084 1.00 36.64 379 LEU A O 1
ATOM 652 N N . GLY A 1 107 ? -49.788 -4.653 -8.773 1.00 35.63 380 GLY A N 1
ATOM 653 C CA . GLY A 1 107 ? -49.714 -3.546 -9.732 1.00 35.14 380 GLY A CA 1
ATOM 654 C C . GLY A 1 107 ? -48.304 -3.146 -10.135 1.00 34.66 380 GLY A C 1
ATOM 655 O O . GLY A 1 107 ? -48.027 -2.928 -11.326 1.00 33.91 380 GLY A O 1
ATOM 656 N N . LYS A 1 108 ? -47.409 -3.060 -9.142 1.00 34.32 381 LYS A N 1
ATOM 657 C CA . LYS A 1 108 ? -46.000 -2.749 -9.387 1.00 33.94 381 LYS A CA 1
ATOM 658 C C . LYS A 1 108 ? -45.318 -3.832 -10.204 1.00 33.41 381 LYS A C 1
ATOM 659 O O . LYS A 1 108 ? -44.562 -3.528 -11.121 1.00 33.46 381 LYS A O 1
ATOM 665 N N . LEU A 1 109 ? -45.592 -5.092 -9.883 1.00 33.40 382 LEU A N 1
ATOM 666 C CA . LEU A 1 109 ? -45.086 -6.217 -10.687 1.00 33.62 382 LEU A CA 1
ATOM 667 C C . LEU A 1 109 ? -45.544 -6.146 -12.153 1.00 33.55 382 LEU A C 1
ATOM 668 O O . LEU A 1 109 ? -44.762 -6.404 -13.077 1.00 33.34 382 LEU A O 1
ATOM 673 N N . GLN A 1 110 ? -46.799 -5.774 -12.371 1.00 33.83 383 GLN A N 1
ATOM 674 C CA . GLN A 1 110 ? -47.281 -5.554 -13.739 1.00 34.54 383 GLN A CA 1
ATOM 675 C C . GLN A 1 110 ? -46.557 -4.386 -14.430 1.00 33.44 383 GLN A C 1
ATOM 676 O O . GLN A 1 110 ? -46.187 -4.474 -15.604 1.00 33.20 383 GLN A O 1
ATOM 682 N N . ALA A 1 111 ? -46.327 -3.303 -13.690 1.00 32.58 384 ALA A N 1
ATOM 683 C CA . ALA A 1 111 ? -45.579 -2.173 -14.226 1.00 31.63 384 ALA A CA 1
ATOM 684 C C . ALA A 1 111 ? -44.181 -2.605 -14.636 1.00 31.14 384 ALA A C 1
ATOM 685 O O . ALA A 1 111 ? -43.711 -2.283 -15.730 1.00 30.29 384 ALA A O 1
ATOM 687 N N . ILE A 1 112 ? -43.533 -3.372 -13.763 1.00 30.89 385 ILE A N 1
ATOM 688 C CA . ILE A 1 112 ? -42.194 -3.884 -14.030 1.00 30.52 385 ILE A CA 1
ATOM 689 C C . ILE A 1 112 ? -42.188 -4.835 -15.233 1.00 30.90 385 ILE A C 1
ATOM 690 O O . ILE A 1 112 ? -41.279 -4.785 -16.078 1.00 30.09 385 ILE A O 1
ATOM 695 N N . SER A 1 113 ? -43.192 -5.710 -15.294 1.00 31.55 386 SER A N 1
ATOM 696 C CA . SER A 1 113 ? -43.334 -6.629 -16.416 1.00 32.59 386 SER A CA 1
ATOM 697 C C . SER A 1 113 ? -43.426 -5.867 -17.724 1.00 32.54 386 SER A C 1
ATOM 698 O O . SER A 1 113 ? -42.730 -6.202 -18.668 1.00 32.86 386 SER A O 1
ATOM 701 N N . TRP A 1 114 ? -44.245 -4.815 -17.747 1.00 33.71 387 TRP A N 1
ATOM 702 C CA . TRP A 1 114 ? -44.399 -3.950 -18.925 1.00 34.02 387 TRP A CA 1
ATOM 703 C C . TRP A 1 114 ? -43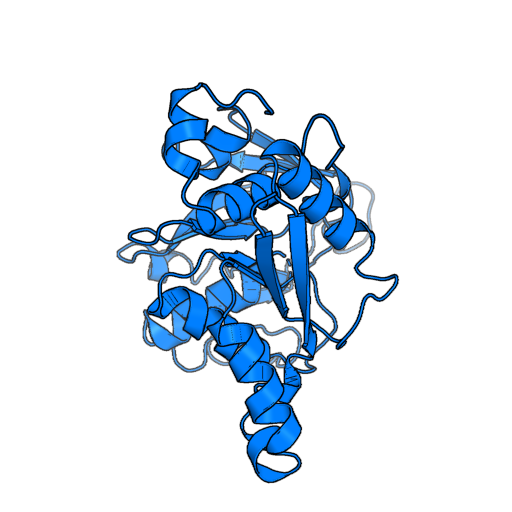.080 -3.348 -19.378 1.00 33.53 387 TRP A C 1
ATOM 704 O O . TRP A 1 114 ? -42.734 -3.419 -20.553 1.00 33.30 387 TRP A O 1
ATOM 715 N N . ALA A 1 115 ? -42.336 -2.762 -18.438 1.00 33.43 388 ALA A N 1
ATOM 716 C CA . ALA A 1 115 ? -41.060 -2.101 -18.747 1.00 32.75 388 ALA A CA 1
ATOM 717 C C . ALA A 1 115 ? -40.020 -3.088 -19.255 1.00 32.81 388 ALA A C 1
ATOM 718 O O . ALA A 1 115 ? -39.203 -2.767 -20.127 1.00 31.50 388 ALA A O 1
ATOM 720 N N . ARG A 1 116 ? -40.032 -4.283 -18.673 1.00 33.59 389 ARG A N 1
ATOM 721 C CA . ARG A 1 116 ? -39.104 -5.318 -19.066 1.00 34.80 389 ARG A CA 1
ATOM 722 C C . ARG A 1 116 ? -39.443 -5.748 -20.489 1.00 34.69 389 ARG A C 1
ATOM 723 O O . ARG A 1 116 ? -38.608 -5.625 -21.390 1.00 34.61 389 ARG A O 1
ATOM 731 N N . THR A 1 117 ? -40.670 -6.221 -20.699 1.00 35.00 390 THR A N 1
ATOM 732 C CA . THR A 1 117 ? -41.029 -6.830 -21.993 1.00 35.48 390 THR A CA 1
ATOM 733 C C . THR A 1 117 ? -41.131 -5.817 -23.135 1.00 35.10 390 THR A C 1
ATOM 734 O O . THR A 1 117 ? -40.856 -6.158 -24.267 1.00 35.71 390 THR A O 1
ATOM 738 N N . LYS A 1 118 ? -41.506 -4.573 -22.841 1.00 35.06 391 LYS A N 1
ATOM 739 C CA . LYS A 1 118 ? -41.625 -3.542 -23.877 1.00 34.59 391 LYS A CA 1
ATOM 740 C C . LYS A 1 118 ? -40.395 -2.669 -23.968 1.00 33.90 391 LYS A C 1
ATOM 741 O O . LYS A 1 118 ? -40.410 -1.651 -24.651 1.00 34.49 391 LYS A O 1
ATOM 747 N N . LYS A 1 119 ? -39.329 -3.064 -23.275 1.00 33.05 392 LYS A N 1
ATOM 748 C CA . LYS A 1 119 ? -38.040 -2.387 -23.333 1.00 32.19 392 LYS A CA 1
ATOM 749 C C . LYS A 1 119 ? -38.098 -0.878 -22.998 1.00 31.51 392 LYS A C 1
ATOM 750 O O . LYS A 1 119 ? -37.346 -0.090 -23.575 1.00 30.97 392 LYS A O 1
ATOM 756 N N . ILE A 1 120 ? -38.977 -0.492 -22.066 1.00 30.28 393 ILE A N 1
ATOM 757 C CA . ILE A 1 120 ? -39.058 0.898 -21.592 1.00 29.91 393 ILE A CA 1
ATOM 758 C C . ILE A 1 120 ? -38.026 1.093 -20.459 1.00 29.15 393 ILE A C 1
ATOM 759 O O . ILE A 1 120 ? -37.958 0.272 -19.550 1.00 28.79 393 ILE A O 1
ATOM 764 N N . PRO A 1 121 ? -37.213 2.167 -20.518 1.00 28.32 394 PRO A N 1
ATOM 765 C CA . PRO A 1 121 ? -36.271 2.464 -19.421 1.00 27.42 394 PRO A CA 1
ATOM 766 C C . PRO A 1 121 ? -36.897 2.367 -18.012 1.00 26.15 394 PRO A C 1
ATOM 767 O O . PRO A 1 121 ? -38.004 2.880 -17.773 1.00 24.36 394 PRO A O 1
ATOM 771 N N . PHE A 1 122 ? -36.200 1.648 -17.123 1.00 24.83 395 PHE A N 1
ATOM 772 C CA . PHE A 1 122 ? -36.730 1.299 -15.802 1.00 24.13 395 PHE A CA 1
ATOM 773 C C . PHE A 1 122 ? -35.713 1.524 -14.692 1.00 23.74 395 PHE A C 1
ATOM 774 O O . PHE A 1 122 ? -34.545 1.163 -14.824 1.00 23.81 395 PHE A O 1
ATOM 782 N N . LEU A 1 123 ? -36.173 2.107 -13.592 1.00 24.23 396 LEU A N 1
ATOM 783 C CA . LEU A 1 123 ? -35.380 2.213 -12.371 1.00 24.26 396 LEU A CA 1
ATOM 784 C C . LEU A 1 123 ? -36.218 1.765 -11.178 1.00 24.35 396 LEU A C 1
ATOM 785 O O . LEU A 1 123 ? -37.279 2.329 -10.913 1.00 23.91 396 LEU A O 1
ATOM 790 N N . GLY A 1 124 ? -35.750 0.722 -10.486 1.00 24.18 397 GLY A N 1
ATOM 791 C CA . GLY A 1 124 ? -36.381 0.260 -9.256 1.00 24.36 397 GLY A CA 1
ATOM 792 C C . GLY A 1 124 ? -35.519 0.631 -8.060 1.00 24.86 397 GLY A C 1
ATOM 793 O O . GLY A 1 124 ? -34.314 0.372 -8.050 1.00 25.15 397 GLY A O 1
ATOM 794 N N . VAL A 1 125 ? -36.131 1.257 -7.063 1.00 25.58 398 VAL A N 1
ATOM 795 C CA . VAL A 1 125 ? -35.437 1.698 -5.862 1.00 26.14 398 VAL A CA 1
ATOM 796 C C . VAL A 1 125 ? -36.041 0.988 -4.663 1.00 26.80 398 VAL A C 1
ATOM 797 O O . VAL A 1 125 ? -37.256 1.050 -4.437 1.00 26.30 398 VAL A O 1
ATOM 817 N N . LEU A 1 127 ? -37.532 -1.428 -2.467 1.00 30.07 400 LEU A N 1
ATOM 818 C CA . LEU A 1 127 ? -38.649 -2.332 -2.787 1.00 30.59 400 LEU A CA 1
ATOM 819 C C . LEU A 1 127 ? -38.845 -2.557 -4.288 1.00 30.28 400 LEU A C 1
ATOM 820 O O . LEU A 1 127 ? -39.207 -3.651 -4.704 1.00 30.48 400 LEU A O 1
ATOM 825 N N . GLY A 1 128 ? -38.628 -1.513 -5.086 1.00 29.90 401 GLY A N 1
ATOM 826 C CA . GLY A 1 128 ? -38.688 -1.615 -6.543 1.00 29.79 401 GLY A CA 1
ATOM 827 C C . GLY A 1 128 ? -37.603 -2.463 -7.191 1.00 29.63 401 GLY A C 1
ATOM 828 O O . GLY A 1 128 ? -37.820 -3.016 -8.254 1.00 29.23 401 GLY A O 1
ATOM 829 N N . MET A 1 129 ? -36.424 -2.542 -6.572 1.00 29.48 402 MET A N 1
ATOM 830 C CA . MET A 1 129 ? -35.394 -3.487 -6.988 1.00 29.67 402 MET A CA 1
ATOM 831 C C . MET A 1 129 ? -35.809 -4.920 -6.647 1.00 28.33 402 MET A C 1
ATOM 832 O O . MET A 1 129 ? -35.622 -5.841 -7.439 1.00 27.26 402 MET A O 1
ATOM 837 N N . GLN A 1 130 ? -36.297 -5.090 -5.423 1.00 27.82 403 GLN A N 1
ATOM 838 C CA . GLN A 1 130 ? -36.712 -6.385 -4.896 1.00 27.81 403 GLN A CA 1
ATOM 839 C C . GLN A 1 130 ? -37.873 -6.966 -5.699 1.00 27.13 403 GLN A C 1
ATOM 840 O O . GLN A 1 130 ? -37.861 -8.149 -6.002 1.00 26.20 403 GLN A O 1
ATOM 846 N N . LEU A 1 131 ? -38.864 -6.132 -6.033 1.00 26.80 404 LEU A N 1
ATOM 847 C CA . LEU A 1 131 ? -39.958 -6.560 -6.914 1.00 26.90 404 LEU A CA 1
ATOM 848 C C . LEU A 1 131 ? -39.444 -6.886 -8.305 1.00 27.02 404 LEU A C 1
ATOM 849 O O . LEU A 1 131 ? -39.913 -7.842 -8.926 1.00 27.19 404 LEU A O 1
ATOM 854 N N . ALA A 1 132 ? -38.447 -6.142 -8.789 1.00 26.78 405 ALA A N 1
ATOM 855 C CA . ALA A 1 132 ? -37.849 -6.464 -10.095 1.00 26.36 405 ALA A CA 1
ATOM 856 C C . ALA A 1 132 ? -37.145 -7.815 -10.091 1.00 26.54 405 ALA A C 1
ATOM 857 O O . ALA A 1 132 ? -37.199 -8.536 -11.103 1.00 26.60 405 ALA A O 1
ATOM 859 N N . VAL A 1 133 ? -36.482 -8.163 -8.977 1.00 26.20 406 VAL A N 1
ATOM 860 C CA . VAL A 1 133 ? -35.834 -9.462 -8.877 1.00 26.36 406 VAL A CA 1
ATOM 861 C C . VAL A 1 133 ? -36.892 -10.574 -8.922 1.00 26.89 406 VAL A C 1
ATOM 862 O O . VAL A 1 133 ? -36.712 -11.568 -9.607 1.00 27.05 406 VAL A O 1
ATOM 866 N N . ILE A 1 134 ? -37.984 -10.372 -8.191 1.00 27.69 407 ILE A N 1
ATOM 867 C CA . ILE A 1 134 ? -39.074 -11.322 -8.065 1.00 28.41 407 ILE A CA 1
ATOM 868 C C . ILE A 1 134 ? -39.804 -11.538 -9.397 1.00 29.27 407 ILE A C 1
ATOM 869 O O . ILE A 1 134 ? -40.019 -12.686 -9.809 1.00 29.51 407 ILE A O 1
ATOM 874 N N . GLU A 1 135 ? -40.138 -10.440 -10.077 1.00 29.93 408 GLU A N 1
ATOM 875 C CA . GLU A 1 135 ? -40.728 -10.474 -11.423 1.00 30.42 408 GLU A CA 1
ATOM 876 C C . GLU A 1 135 ? -39.891 -11.240 -12.447 1.00 30.84 408 GLU A C 1
ATOM 877 O O . GLU A 1 135 ? -40.432 -12.018 -13.240 1.00 31.04 408 GLU A O 1
ATOM 883 N N . PHE A 1 136 ? -38.585 -10.991 -12.471 1.00 31.48 409 PHE A N 1
ATOM 884 C CA . PHE A 1 136 ? -37.689 -11.750 -13.357 1.00 31.84 409 PHE A CA 1
ATOM 885 C C . PHE A 1 136 ? -37.674 -13.248 -13.001 1.00 32.68 409 PHE A C 1
ATOM 886 O O . PHE A 1 136 ? -37.599 -14.103 -13.881 1.00 32.40 409 PHE A O 1
ATOM 894 N N . ALA A 1 137 ? -37.719 -13.553 -11.709 1.00 33.81 410 ALA A N 1
ATOM 895 C CA . ALA A 1 137 ? -37.683 -14.944 -11.250 1.00 34.65 410 ALA A CA 1
ATOM 896 C C . ALA A 1 137 ? -38.940 -15.713 -11.676 1.00 34.91 410 ALA A C 1
ATOM 897 O O . ALA A 1 137 ? -38.855 -16.838 -12.161 1.00 34.71 410 ALA A O 1
ATOM 899 N N . ARG A 1 138 ? -40.096 -15.092 -11.483 1.00 35.55 411 ARG A N 1
ATOM 900 C CA . ARG A 1 138 ? -41.371 -15.700 -11.829 1.00 36.12 411 ARG A CA 1
ATOM 901 C C . ARG A 1 138 ? -41.542 -15.903 -13.321 1.00 37.16 411 ARG A C 1
ATOM 902 O O . ARG A 1 138 ? -42.067 -16.943 -13.755 1.00 37.47 411 ARG A O 1
ATOM 910 N N . ASN A 1 139 ? -41.130 -14.910 -14.105 1.00 37.93 412 ASN A N 1
ATOM 911 C CA . ASN A 1 139 ? -41.481 -14.887 -15.517 1.00 38.86 412 ASN A CA 1
ATOM 912 C C . ASN A 1 139 ? -40.339 -15.165 -16.479 1.00 39.39 412 ASN A C 1
ATOM 913 O O . ASN A 1 139 ? -40.590 -15.409 -17.652 1.00 40.03 412 ASN A O 1
ATOM 918 N N . CYS A 1 140 ? -39.096 -15.116 -16.014 1.00 40.18 413 CYS A N 1
ATOM 919 C CA . CYS A 1 140 ? -37.958 -15.488 -16.869 1.00 40.73 413 CYS A CA 1
ATOM 920 C C . CYS A 1 140 ? -37.184 -16.734 -16.398 1.00 40.62 413 CYS A C 1
ATOM 921 O O . CYS A 1 140 ? -36.521 -17.372 -17.207 1.00 40.63 413 CYS A O 1
ATOM 924 N N . LEU A 1 141 ? -37.250 -17.071 -15.110 1.00 41.11 414 LEU A N 1
ATOM 925 C CA . LEU A 1 141 ? -36.618 -18.297 -14.586 1.00 41.47 414 LEU A CA 1
ATOM 926 C C . LEU A 1 141 ? -37.672 -19.365 -14.259 1.00 42.49 414 LEU A C 1
ATOM 927 O O . LEU A 1 141 ? -37.346 -20.447 -13.770 1.00 42.66 414 LEU A O 1
ATOM 932 N N . ASN A 1 142 ? -38.935 -19.049 -14.506 1.00 43.67 415 ASN A N 1
ATOM 933 C CA . ASN A 1 142 ? -40.037 -19.946 -14.196 1.00 44.93 415 ASN A CA 1
ATOM 934 C C . ASN A 1 142 ? -40.041 -20.457 -12.747 1.00 45.41 415 ASN A C 1
ATOM 935 O O . ASN A 1 142 ? -40.421 -21.606 -12.491 1.00 45.54 415 ASN A O 1
ATOM 940 N N . LEU A 1 143 ? -39.631 -19.595 -11.809 1.00 45.66 416 LEU A N 1
ATOM 941 C CA . LEU A 1 143 ? -39.818 -19.846 -10.375 1.00 46.02 416 LEU A CA 1
ATOM 942 C C . LEU A 1 143 ? -41.120 -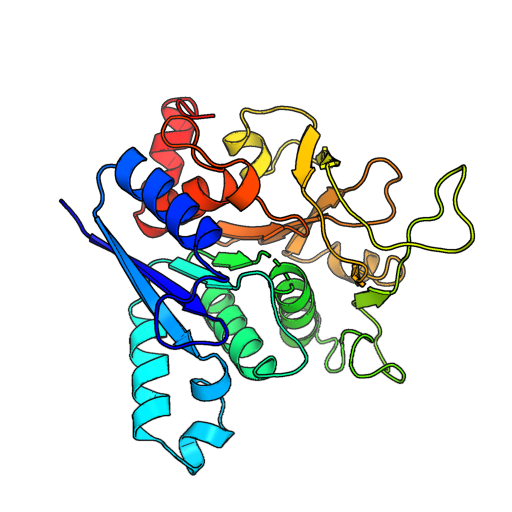19.168 -9.942 1.00 46.40 416 LEU A C 1
ATOM 943 O O . LEU A 1 143 ? -41.121 -18.073 -9.342 1.00 45.97 416 LEU A O 1
ATOM 948 N N . LYS A 1 144 ? -42.221 -19.854 -10.231 1.00 46.72 417 LYS A N 1
ATOM 949 C CA . LYS A 1 144 ? -43.568 -19.273 -10.187 1.00 47.13 417 LYS A CA 1
ATOM 950 C C . LYS A 1 144 ? -44.028 -18.670 -8.852 1.00 46.77 417 LYS A C 1
ATOM 951 O O . LYS A 1 144 ? -44.728 -17.655 -8.845 1.00 47.06 417 LYS A O 1
ATOM 957 N N . ASP A 1 145 ? -43.629 -19.270 -7.737 1.00 46.12 418 ASP A N 1
ATOM 958 C CA . ASP A 1 145 ? -44.056 -18.789 -6.427 1.00 45.49 418 ASP A CA 1
ATOM 959 C C . ASP A 1 145 ? -42.965 -17.960 -5.701 1.00 44.73 418 ASP A C 1
ATOM 960 O O . ASP A 1 145 ? -43.071 -17.738 -4.494 1.00 44.60 418 ASP A O 1
ATOM 965 N N . ALA A 1 146 ? -41.936 -17.513 -6.432 1.00 43.57 419 ALA A N 1
ATOM 966 C CA . ALA A 1 146 ? -40.839 -16.713 -5.861 1.00 43.12 419 ALA A CA 1
ATOM 967 C C . ALA A 1 146 ? -41.396 -15.466 -5.197 1.00 41.89 419 ALA A C 1
ATOM 968 O O . ALA A 1 146 ? -42.211 -14.762 -5.779 1.00 42.14 419 ALA A O 1
ATOM 970 N N . ASP A 1 147 ? -40.982 -15.203 -3.968 1.00 40.65 420 ASP A N 1
ATOM 971 C CA . ASP A 1 147 ? -41.572 -14.112 -3.210 1.00 39.74 420 ASP A CA 1
ATOM 972 C C . ASP A 1 147 ? -40.652 -13.617 -2.108 1.00 38.47 420 ASP A C 1
ATOM 973 O O . ASP A 1 147 ? -39.619 -14.222 -1.809 1.00 37.63 420 ASP A O 1
ATOM 978 N N . SER A 1 148 ? -41.059 -12.495 -1.529 1.00 37.60 421 SER A N 1
ATOM 979 C CA . SER A 1 148 ? -40.478 -11.962 -0.324 1.00 37.31 421 SER A CA 1
ATOM 980 C C . SER A 1 148 ? -41.241 -12.506 0.882 1.00 37.60 421 SER A C 1
ATOM 981 O O . SER A 1 148 ? -42.470 -12.579 0.871 1.00 36.52 421 SER A O 1
ATOM 984 N N . THR A 1 149 ? -40.491 -12.847 1.926 1.00 38.40 422 THR A N 1
ATOM 985 C CA . THR A 1 149 ? -41.059 -13.329 3.174 1.00 39.10 422 THR A CA 1
ATOM 986 C C . THR A 1 149 ? -41.649 -12.208 4.010 1.00 40.59 422 THR A C 1
ATOM 987 O O . THR A 1 149 ? -42.367 -12.482 4.966 1.00 40.85 422 THR A O 1
ATOM 991 N N . GLU A 1 150 ? -41.358 -10.958 3.655 1.00 42.49 423 GLU A N 1
ATOM 992 C CA . GLU A 1 150 ? -41.813 -9.813 4.435 1.00 44.39 423 GLU A CA 1
ATOM 993 C C . GLU A 1 150 ? -43.286 -9.926 4.802 1.00 45.97 423 GLU A C 1
ATOM 994 O O . GLU A 1 150 ? -43.637 -9.814 5.975 1.00 46.40 423 GLU A O 1
ATOM 1000 N N . PHE A 1 151 ? -44.137 -10.171 3.808 1.00 47.83 424 PHE A N 1
ATOM 1001 C CA . PHE A 1 151 ? -45.582 -10.307 4.044 1.00 49.48 424 PHE A CA 1
ATOM 1002 C C . PHE A 1 151 ? -46.148 -11.690 3.706 1.00 50.59 424 PHE A C 1
ATOM 1003 O O . PHE A 1 151 ? -47.361 -11.845 3.536 1.00 51.29 424 PHE A O 1
ATOM 1011 N N . ARG A 1 152 ? -45.268 -12.688 3.610 1.00 51.64 425 ARG A N 1
ATOM 1012 C CA . ARG A 1 152 ? -45.683 -14.092 3.649 1.00 52.28 425 ARG A CA 1
ATOM 1013 C C . ARG A 1 152 ? -44.510 -14.959 4.110 1.00 52.22 425 ARG A C 1
ATOM 1014 O O . ARG A 1 152 ? -43.783 -15.518 3.292 1.00 52.44 425 ARG A O 1
ATOM 1022 N N . PRO A 1 153 ? -44.318 -15.067 5.435 1.00 52.38 426 PRO A N 1
ATOM 1023 C CA . PRO A 1 153 ? -43.143 -15.773 5.957 1.00 52.62 426 PRO A CA 1
ATOM 1024 C C . PRO A 1 153 ? -43.108 -17.294 5.695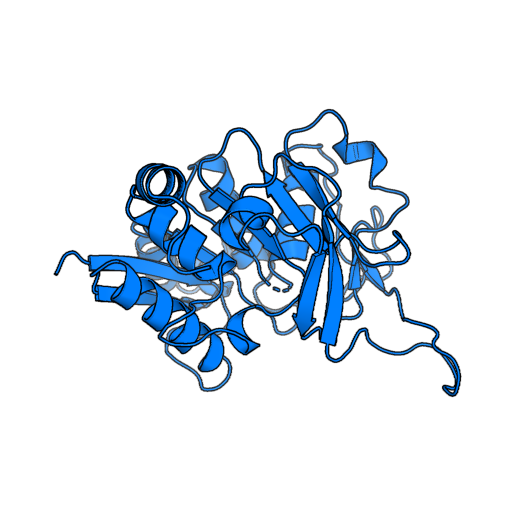 1.00 52.85 426 PRO A C 1
ATOM 1025 O O . PRO A 1 153 ? -42.044 -17.915 5.843 1.00 52.85 426 PRO A O 1
ATOM 1029 N N . ASN A 1 154 ? -44.246 -17.878 5.303 1.00 52.81 427 ASN A N 1
ATOM 1030 C CA . ASN A 1 154 ? -44.310 -19.291 4.934 1.00 52.68 427 ASN A CA 1
ATOM 1031 C C . ASN A 1 154 ? -44.250 -19.460 3.410 1.00 51.95 427 ASN A C 1
ATOM 1032 O O . ASN A 1 154 ? -44.936 -20.323 2.848 1.00 52.64 427 ASN A O 1
ATOM 1037 N N . ALA A 1 155 ? -43.439 -18.636 2.748 1.00 50.57 428 ALA A N 1
ATOM 1038 C CA . ALA A 1 155 ? -43.307 -18.666 1.290 1.00 48.90 428 ALA A CA 1
ATOM 1039 C C . ALA A 1 155 ? -42.410 -19.834 0.859 1.00 48.30 428 ALA A C 1
ATOM 1040 O O . ALA A 1 155 ? -41.326 -20.010 1.423 1.00 47.72 428 ALA A O 1
ATOM 1042 N N . PRO A 1 156 ? -42.873 -20.648 -0.120 1.00 47.21 429 PRO A N 1
ATOM 1043 C CA . PRO A 1 156 ? -42.136 -21.779 -0.708 1.00 46.13 429 PRO A CA 1
ATOM 1044 C C . PRO A 1 156 ? -40.801 -21.439 -1.366 1.00 43.98 429 PRO A C 1
ATOM 1045 O O . PRO A 1 156 ? -39.815 -22.129 -1.108 1.00 44.03 429 PRO A O 1
ATOM 1049 N N . VAL A 1 157 ? -40.769 -20.426 -2.234 1.00 41.49 430 VAL A N 1
ATOM 1050 C CA . VAL A 1 157 ? -39.496 -19.925 -2.774 1.00 38.99 430 VAL A CA 1
ATOM 1051 C C . VAL A 1 157 ? -39.169 -18.563 -2.116 1.00 37.94 430 VAL A C 1
ATOM 1052 O O . VAL A 1 157 ? -39.629 -17.508 -2.583 1.00 37.27 430 VAL A O 1
ATOM 1056 N N . PRO A 1 158 ? -38.381 -18.590 -1.023 1.00 36.07 431 PRO A N 1
ATOM 1057 C CA . PRO A 1 158 ? -38.034 -17.357 -0.306 1.00 35.25 431 PRO A CA 1
ATOM 1058 C C . PRO A 1 158 ? -36.858 -16.670 -0.997 1.00 33.05 431 PRO A C 1
ATOM 1059 O O . PRO A 1 158 ? -35.709 -16.801 -0.580 1.00 32.92 431 PRO A O 1
ATOM 1063 N N . LEU A 1 159 ? -37.163 -15.959 -2.073 1.00 31.35 432 LEU A N 1
ATOM 1064 C CA . LEU A 1 159 ? -36.157 -15.261 -2.862 1.00 30.13 432 LEU A CA 1
ATOM 1065 C C . LEU A 1 159 ? -35.650 -13.976 -2.173 1.00 29.01 432 LEU A C 1
ATOM 1066 O O . LEU A 1 159 ? -34.492 -13.628 -2.300 1.00 28.16 432 LEU A O 1
ATOM 1071 N N . VAL A 1 160 ? -36.521 -13.291 -1.443 1.00 28.51 433 VAL A N 1
ATOM 1072 C CA . VAL A 1 160 ? -36.171 -12.047 -0.754 1.00 28.54 433 VAL A CA 1
ATOM 1073 C C . VAL A 1 160 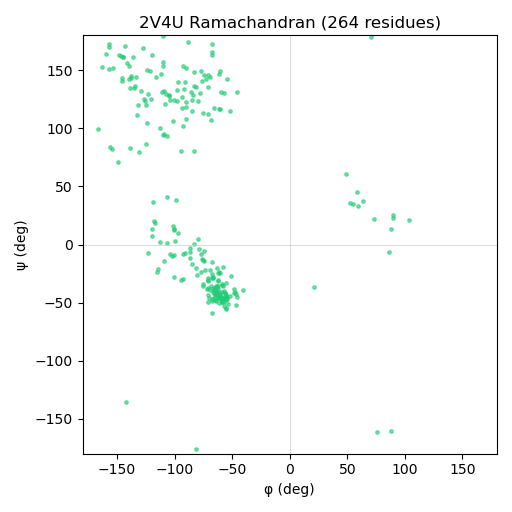? -36.487 -12.252 0.722 1.00 28.28 433 VAL A C 1
ATOM 1074 O O . VAL A 1 160 ? -37.563 -12.705 1.067 1.00 28.58 433 VAL A O 1
ATOM 1078 N N . ILE A 1 161 ? -35.531 -11.948 1.590 1.00 28.35 434 ILE A N 1
ATOM 1079 C CA . ILE A 1 161 ? -35.586 -12.409 2.971 1.00 28.23 434 ILE A CA 1
ATOM 1080 C C . ILE A 1 161 ? -35.016 -11.394 3.938 1.00 28.74 434 ILE A C 1
ATOM 1081 O O . ILE A 1 161 ? -34.251 -10.518 3.550 1.00 28.20 434 ILE A O 1
ATOM 1086 N N . ASP A 1 162 ? -35.382 -11.563 5.202 1.00 29.61 435 ASP A N 1
ATOM 1087 C CA . ASP A 1 162 ? -34.969 -10.696 6.290 1.00 30.98 435 ASP A CA 1
ATOM 1088 C C . ASP A 1 162 ? -33.515 -10.987 6.671 1.00 31.16 435 ASP A C 1
ATOM 1089 O O . ASP A 1 162 ? -33.214 -12.069 7.173 1.00 31.27 435 ASP A O 1
ATOM 1094 N N . MET A 1 163 ? -32.626 -10.024 6.424 1.00 31.66 436 MET A N 1
ATOM 1095 C CA . MET A 1 163 ? -31.182 -10.187 6.674 1.00 32.55 436 MET A CA 1
ATOM 1096 C C . MET A 1 163 ? -30.624 -9.002 7.466 1.00 32.89 436 MET A C 1
ATOM 1097 O O . MET A 1 163 ? -30.038 -8.103 6.892 1.00 32.37 436 MET A O 1
ATOM 1102 N N . PRO A 1 164 ? -30.825 -8.993 8.791 1.00 34.27 437 PRO A N 1
ATOM 1103 C CA . PRO A 1 164 ? -30.242 -7.949 9.649 1.00 35.15 437 PRO A CA 1
ATOM 1104 C C . PRO A 1 164 ? -28.709 -7.888 9.631 1.00 36.00 437 PRO A C 1
ATOM 1105 O O . PRO A 1 164 ? -28.041 -8.902 9.468 1.00 34.81 437 PRO A O 1
ATOM 1109 N N . GLU A 1 165 ? -28.180 -6.685 9.828 1.00 37.49 438 GLU A N 1
ATOM 1110 C CA . GLU A 1 165 ? -26.770 -6.493 10.137 1.00 38.70 438 GLU A CA 1
ATOM 1111 C C . GLU A 1 165 ? -26.518 -6.836 11.598 1.00 40.07 438 GLU A C 1
ATOM 1112 O O . GLU A 1 165 ? -27.394 -6.641 12.452 1.00 40.15 438 GLU A O 1
ATOM 1118 N N . HIS A 1 166 ? -25.316 -7.324 11.885 1.00 41.46 439 HIS A N 1
ATOM 1119 C CA . HIS A 1 166 ? -24.879 -7.542 13.259 1.00 42.80 439 HIS A CA 1
ATOM 1120 C C . HIS A 1 166 ? -23.579 -6.811 13.492 1.00 43.92 439 HIS A C 1
ATOM 1121 O O . HIS A 1 166 ? -22.506 -7.377 13.327 1.00 44.47 439 HIS A O 1
ATOM 1128 N N . ASN A 1 167 ? -23.691 -5.540 13.861 1.00 45.21 440 ASN A N 1
ATOM 1129 C CA . ASN A 1 167 ? -22.530 -4.677 14.032 1.00 46.49 440 ASN A CA 1
ATOM 1130 C C . ASN A 1 167 ? -22.021 -4.676 15.480 1.00 47.07 440 ASN A C 1
ATOM 1131 O O . ASN A 1 167 ? -22.784 -4.956 16.404 1.00 47.10 440 ASN A O 1
ATOM 1136 N N . PRO A 1 168 ? -20.715 -4.392 15.673 1.00 48.12 441 PRO A N 1
ATOM 1137 C CA . PRO A 1 168 ? -20.138 -4.208 17.011 1.00 48.36 441 PRO A CA 1
ATOM 1138 C C . PRO A 1 168 ? -20.867 -3.154 17.819 1.00 49.00 441 PRO A C 1
ATOM 1139 O O . PRO A 1 168 ? -21.296 -2.144 17.263 1.00 49.52 441 PRO A O 1
ATOM 1143 N N . GLY A 1 169 ? -21.018 -3.386 19.118 1.00 49.47 442 GLY A N 1
ATOM 1144 C CA . GLY A 1 169 ? -21.610 -2.379 20.003 1.00 49.68 442 GLY A CA 1
ATOM 1145 C C . GLY A 1 169 ? -23.122 -2.382 20.087 1.00 49.94 442 GLY A C 1
ATOM 1146 O O . GLY A 1 169 ? -23.686 -1.633 20.883 1.00 50.03 442 GLY A O 1
ATOM 1147 N N . ASN A 1 170 ? -23.782 -3.205 19.266 1.00 50.23 443 ASN A N 1
ATOM 1148 C CA . ASN A 1 170 ? -25.243 -3.353 19.299 1.00 50.13 443 ASN A CA 1
ATOM 1149 C C . ASN A 1 170 ? -25.650 -4.712 19.832 1.00 49.81 443 ASN A C 1
ATOM 1150 O O . ASN A 1 170 ? -24.916 -5.690 19.707 1.00 49.68 443 ASN A O 1
ATOM 1155 N N . LEU A 1 171 ? -26.850 -4.753 20.401 1.00 49.53 444 LEU A N 1
ATOM 1156 C CA . LEU A 1 171 ? -27.482 -5.987 20.831 1.00 49.14 444 LEU A CA 1
ATOM 1157 C C . LEU A 1 171 ? -28.456 -6.436 19.736 1.00 48.45 444 LEU A C 1
ATOM 1158 O O . LEU A 1 171 ? -29.335 -5.669 19.340 1.00 48.09 444 LEU A O 1
ATOM 1163 N N . GLY A 1 172 ? -28.280 -7.662 19.239 1.00 47.73 445 GLY A N 1
ATOM 1164 C CA . GLY A 1 172 ? -29.146 -8.215 18.202 1.00 47.16 445 GLY A CA 1
ATOM 1165 C C . GLY A 1 172 ? -28.973 -7.575 16.832 1.00 46.79 445 GLY A C 1
ATOM 1166 O O . GLY A 1 172 ? -28.189 -6.638 16.652 1.00 46.78 445 GLY A O 1
ATOM 1167 N N . GLY A 1 173 ? -29.723 -8.084 15.860 1.00 46.32 446 GLY A N 1
ATOM 1168 C CA . GLY A 1 173 ? -29.690 -7.558 14.505 1.00 45.89 446 GLY A CA 1
ATOM 1169 C C . GLY A 1 173 ? -30.267 -6.155 14.409 1.00 45.53 446 GLY A C 1
ATOM 1170 O O . GLY A 1 173 ? -30.924 -5.682 15.327 1.00 45.77 446 GLY A O 1
ATOM 1171 N N . THR A 1 174 ? -30.007 -5.483 13.293 1.00 45.09 447 THR A N 1
ATOM 1172 C CA . THR A 1 174 ? -30.544 -4.148 13.050 1.00 44.73 447 THR A CA 1
ATOM 1173 C C . THR A 1 174 ? -30.770 -3.976 11.558 1.00 44.29 447 THR A C 1
ATOM 1174 O O . THR A 1 174 ? -30.244 -4.731 10.746 1.00 44.26 447 THR A O 1
ATOM 1178 N N . MET A 1 175 ? -31.555 -2.974 11.205 1.00 43.93 448 MET A N 1
ATOM 1179 C CA . MET A 1 175 ? -31.809 -2.658 9.820 1.00 43.93 448 MET A CA 1
ATOM 1180 C C . MET A 1 175 ? -30.553 -2.053 9.194 1.00 43.01 448 MET A C 1
ATOM 1181 O O . MET A 1 175 ? -29.782 -1.366 9.861 1.00 42.87 448 MET A O 1
ATOM 1186 N N . ARG A 1 176 ? -30.333 -2.341 7.920 1.00 42.53 449 ARG A N 1
ATOM 1187 C CA . ARG A 1 176 ? -29.254 -1.722 7.163 1.00 42.42 449 ARG A CA 1
ATOM 1188 C C . ARG A 1 176 ? -29.596 -0.225 6.965 1.00 42.69 449 ARG A C 1
ATOM 1189 O O . ARG A 1 176 ? -30.518 0.109 6.196 1.00 42.01 449 ARG A O 1
ATOM 1197 N N . LEU A 1 177 ? -28.880 0.651 7.689 1.00 42.60 450 LEU A N 1
ATOM 1198 C CA . LEU A 1 177 ? -29.274 2.063 7.863 1.00 42.96 450 LEU A CA 1
ATOM 1199 C C . LEU A 1 177 ? -28.098 3.054 7.756 1.00 43.06 450 LEU A C 1
ATOM 1200 O O . LEU A 1 177 ? -26.983 2.763 8.188 1.00 43.74 450 LEU A O 1
ATOM 1205 N N . GLY A 1 178 ? -28.341 4.218 7.169 1.00 42.95 451 GLY A N 1
ATOM 1206 C CA . GLY A 1 178 ? -27.286 5.226 7.012 1.00 43.17 451 GLY A CA 1
ATOM 1207 C C . GLY A 1 178 ? -26.463 5.067 5.745 1.00 43.41 451 GLY A C 1
ATOM 1208 O O . GLY A 1 178 ? -26.888 4.413 4.799 1.00 43.47 451 GLY A O 1
ATOM 1209 N N . ILE A 1 179 ? -25.277 5.667 5.722 1.00 43.62 452 ILE A N 1
ATOM 1210 C CA . ILE A 1 179 ? -24.405 5.557 4.561 1.00 43.83 452 ILE A CA 1
ATOM 1211 C C . ILE A 1 179 ? -23.636 4.238 4.606 1.00 43.71 452 ILE A C 1
ATOM 1212 O O . ILE A 1 179 ? -23.127 3.834 5.651 1.00 44.20 452 ILE A O 1
ATOM 1217 N N . ARG A 1 180 ? -23.581 3.568 3.460 1.00 42.80 453 ARG A N 1
ATOM 1218 C CA . ARG A 1 180 ? -22.858 2.323 3.314 1.00 42.21 453 ARG A CA 1
ATOM 1219 C C . ARG A 1 180 ? -22.148 2.314 1.973 1.00 40.93 453 ARG A C 1
ATOM 1220 O O . ARG A 1 180 ? -22.586 2.968 1.017 1.00 40.59 453 ARG A O 1
ATOM 1228 N N . ARG A 1 181 ? -21.066 1.551 1.914 1.00 39.23 454 ARG A N 1
ATOM 1229 C CA . ARG A 1 181 ? -20.327 1.333 0.689 1.00 38.50 454 ARG A CA 1
ATOM 1230 C C . ARG A 1 181 ? -20.954 0.199 -0.134 1.00 37.25 454 ARG A C 1
ATOM 1231 O O . ARG A 1 181 ? -21.241 -0.881 0.386 1.00 37.46 454 ARG A O 1
ATOM 1239 N N . THR A 1 182 ? -21.209 0.464 -1.409 1.00 35.85 455 THR A N 1
ATOM 1240 C CA . THR A 1 182 ? -21.573 -0.579 -2.358 1.00 35.16 455 THR A CA 1
ATOM 1241 C C . THR A 1 182 ? -20.395 -0.723 -3.318 1.00 34.52 455 THR A C 1
ATOM 1242 O O . THR A 1 182 ? -19.889 0.262 -3.838 1.00 33.73 455 THR A O 1
ATOM 1246 N N . VAL A 1 183 ? -19.965 -1.959 -3.544 1.00 34.39 456 VAL A N 1
ATOM 1247 C CA . VAL A 1 183 ? -18.792 -2.256 -4.361 1.00 34.04 456 VAL A CA 1
ATOM 1248 C C . VAL A 1 183 ? -19.248 -2.891 -5.675 1.00 34.77 456 VAL A C 1
ATOM 1249 O O . VAL A 1 183 ? -20.071 -3.811 -5.666 1.00 34.89 456 VAL A O 1
ATOM 1253 N N . PHE A 1 184 ? -18.733 -2.404 -6.804 1.00 35.24 457 PHE A N 1
ATOM 1254 C CA . PHE A 1 184 ? -19.070 -2.993 -8.104 1.00 35.61 457 PHE A CA 1
ATOM 1255 C C . PHE A 1 184 ? -18.384 -4.358 -8.309 1.00 36.63 457 PHE A C 1
ATOM 1256 O O . PHE A 1 184 ? -17.246 -4.575 -7.883 1.00 36.61 457 PHE A O 1
ATOM 1264 N N . LYS A 1 185 ? -19.105 -5.284 -8.935 1.00 37.58 458 LYS A N 1
ATOM 1265 C CA . LYS A 1 185 ? -18.627 -6.647 -9.105 1.00 38.79 458 LYS A CA 1
ATOM 1266 C C . LYS A 1 185 ? -18.074 -6.833 -10.506 1.00 39.94 458 LYS A C 1
ATOM 1267 O O . LYS A 1 185 ? -17.474 -7.864 -10.808 1.00 40.13 458 LYS A O 1
ATOM 1273 N N . THR A 1 186 ? -18.288 -5.836 -11.358 1.00 41.04 459 THR A N 1
ATOM 1274 C CA . THR A 1 186 ? -17.886 -5.922 -12.740 1.00 42.29 459 THR A CA 1
ATOM 1275 C C . THR A 1 186 ? -17.624 -4.542 -13.311 1.00 43.29 459 THR A C 1
ATOM 1276 O O . THR A 1 186 ? -18.217 -3.544 -12.868 1.00 43.71 459 THR A O 1
ATOM 1280 N N . GLU A 1 187 ? -16.734 -4.509 -14.304 1.00 44.02 460 GLU A N 1
ATOM 1281 C CA . GLU A 1 187 ? -16.353 -3.281 -14.984 1.00 44.56 460 GLU A CA 1
ATOM 1282 C C . GLU A 1 187 ? -17.290 -2.958 -16.144 1.00 44.99 460 GLU A C 1
ATOM 1283 O O . GLU A 1 187 ? -17.130 -1.924 -16.776 1.00 46.15 460 GLU A O 1
ATOM 1285 N N . ASN A 1 188 ? -18.266 -3.823 -16.423 1.00 45.41 461 ASN A N 1
ATOM 1286 C CA . ASN A 1 188 ? -19.192 -3.622 -17.542 1.00 45.49 461 ASN A CA 1
ATOM 1287 C C . ASN A 1 188 ? -20.582 -3.205 -17.067 1.00 44.86 461 ASN A C 1
ATOM 1288 O O . ASN A 1 188 ? -21.598 -3.672 -17.598 1.00 45.53 461 ASN A O 1
ATOM 1293 N N . SER A 1 189 ? -20.639 -2.328 -16.072 1.00 43.44 462 SER A N 1
ATOM 1294 C CA . SER A 1 189 ? -21.918 -1.882 -15.532 1.00 42.29 462 SER A CA 1
ATOM 1295 C C . SER A 1 189 ? -22.177 -0.471 -16.034 1.00 40.88 462 SER A C 1
ATOM 1296 O O . SER A 1 189 ? -21.307 0.385 -15.904 1.00 40.65 462 SER A O 1
ATOM 1299 N N . ILE A 1 190 ? -23.356 -0.231 -16.606 1.00 39.03 463 ILE A N 1
ATOM 1300 C CA . ILE A 1 190 ? -23.735 1.120 -17.011 1.00 38.19 463 ILE A CA 1
ATOM 1301 C C . ILE A 1 190 ? -23.732 2.091 -15.818 1.00 37.36 463 ILE A C 1
ATOM 1302 O O . ILE A 1 190 ? -23.382 3.251 -15.974 1.00 36.74 463 ILE A O 1
ATOM 1307 N N . LEU A 1 191 ? -24.114 1.617 -14.635 1.00 36.47 464 LEU A N 1
ATOM 1308 C CA . LEU A 1 191 ? -24.158 2.489 -13.468 1.00 36.02 464 LEU A CA 1
ATOM 1309 C C . LEU A 1 191 ? -22.754 2.889 -13.042 1.00 35.69 464 LEU A C 1
ATOM 1310 O O . LEU A 1 191 ? -22.537 4.023 -12.649 1.00 35.04 464 LEU A O 1
ATOM 1315 N N . ARG A 1 192 ? -21.818 1.947 -13.111 1.00 35.28 465 ARG A N 1
ATOM 1316 C CA . ARG A 1 192 ? -20.420 2.234 -12.837 1.00 35.36 465 ARG A CA 1
ATOM 1317 C C . ARG A 1 192 ? -19.916 3.394 -13.712 1.00 35.01 465 ARG A C 1
ATOM 1318 O O . ARG A 1 192 ? -19.265 4.320 -13.218 1.00 34.18 465 ARG A O 1
ATOM 1326 N N . LYS A 1 193 ? -20.233 3.321 -15.007 1.00 35.04 466 LYS A N 1
ATOM 1327 C CA . LYS A 1 193 ? -19.920 4.378 -15.961 1.00 35.23 466 LYS A CA 1
ATOM 1328 C C . LYS A 1 193 ? -20.504 5.694 -15.492 1.00 34.62 466 LYS A C 1
ATOM 1329 O O . LYS A 1 193 ? -19.778 6.685 -15.349 1.00 35.10 466 LYS A O 1
ATOM 1335 N N . LEU A 1 194 ? -21.811 5.695 -15.232 1.00 33.73 467 LEU A N 1
ATOM 1336 C CA . LEU A 1 194 ? -22.513 6.913 -14.835 1.00 33.35 467 LEU A CA 1
ATOM 1337 C C . LEU A 1 194 ? -21.988 7.491 -13.515 1.00 33.05 467 LEU A C 1
ATOM 1338 O O . LEU A 1 194 ? -21.988 8.710 -13.341 1.00 33.01 467 LEU A O 1
ATOM 1343 N N . TYR A 1 195 ? -21.522 6.636 -12.603 1.00 33.19 468 TYR A N 1
ATOM 1344 C CA . TYR A 1 195 ? -20.906 7.118 -11.366 1.00 34.15 468 TYR A CA 1
ATOM 1345 C C . TYR A 1 195 ? -19.446 7.550 -11.583 1.00 34.97 468 TYR A C 1
ATOM 1346 O O . TYR A 1 195 ? -18.774 7.897 -10.627 1.00 35.57 468 TYR A O 1
ATOM 1355 N N . GLY A 1 196 ? -18.960 7.536 -12.827 1.00 36.29 469 GLY A N 1
ATOM 1356 C CA . GLY A 1 196 ? -17.622 8.048 -13.151 1.00 36.95 469 GLY A CA 1
ATOM 1357 C C . GLY A 1 196 ? -16.525 7.003 -13.056 1.00 38.46 469 GLY A C 1
ATOM 1358 O O . GLY A 1 196 ? -15.371 7.339 -12.830 1.00 39.00 469 GLY A O 1
ATOM 1359 N N . ASP A 1 197 ? -16.889 5.733 -13.216 1.00 39.87 470 ASP A N 1
ATOM 1360 C CA . ASP A 1 197 ? -15.926 4.618 -13.280 1.00 40.96 470 ASP A CA 1
ATOM 1361 C C . ASP A 1 197 ? -15.116 4.406 -11.999 1.00 40.84 470 ASP A C 1
ATOM 1362 O O . ASP A 1 197 ? -13.943 4.043 -12.039 1.00 41.42 470 ASP A O 1
ATOM 1367 N N . VAL A 1 198 ? -15.772 4.605 -10.861 1.00 40.64 471 VAL A N 1
ATOM 1368 C CA . VAL A 1 198 ? -15.196 4.279 -9.564 1.00 40.00 471 VAL A CA 1
ATOM 1369 C C . VAL A 1 198 ? -15.536 2.825 -9.156 1.00 39.45 471 VAL A C 1
ATOM 1370 O O . VAL A 1 198 ? -16.545 2.270 -9.589 1.00 39.02 471 VAL A O 1
ATOM 1374 N N . PRO A 1 199 ? -14.667 2.197 -8.352 1.00 38.88 472 PRO A N 1
ATOM 1375 C CA . PRO A 1 199 ? -14.873 0.811 -7.921 1.00 38.77 472 PRO A CA 1
ATOM 1376 C C . PRO A 1 199 ? -15.948 0.638 -6.846 1.00 38.61 472 PRO A C 1
ATOM 1377 O O . PRO A 1 199 ? -16.363 -0.484 -6.566 1.00 39.11 472 PRO A O 1
ATOM 1381 N N . PHE A 1 200 ? -16.380 1.734 -6.231 1.00 38.35 473 PHE A N 1
ATOM 1382 C CA . PHE A 1 200 ? -17.402 1.676 -5.203 1.00 37.94 473 PHE A CA 1
ATOM 1383 C C . PHE A 1 200 ? -18.047 3.044 -5.047 1.00 37.28 473 PHE A C 1
ATOM 1384 O O . PHE A 1 200 ? -17.490 4.057 -5.482 1.00 37.38 473 PHE A O 1
ATOM 1392 N N . ILE A 1 201 ? -19.206 3.054 -4.393 1.00 36.49 474 ILE A N 1
ATOM 1393 C CA . ILE A 1 201 ? -19.960 4.268 -4.100 1.00 35.78 474 ILE A CA 1
ATOM 1394 C C . ILE A 1 201 ? -20.457 4.222 -2.666 1.00 36.25 474 ILE A C 1
ATOM 1395 O O . ILE A 1 201 ? -20.514 3.154 -2.059 1.00 34.89 474 ILE A O 1
ATOM 1400 N N . GLU A 1 202 ? -20.819 5.393 -2.138 1.00 36.95 475 GLU A N 1
ATOM 1401 C CA . GLU A 1 202 ? -21.438 5.507 -0.822 1.00 37.90 475 GLU A CA 1
ATOM 1402 C C . GLU A 1 202 ? -22.795 6.141 -0.959 1.00 37.16 475 GLU A C 1
ATOM 1403 O O . GLU A 1 202 ? -22.925 7.219 -1.534 1.00 37.40 475 GLU A O 1
ATOM 1409 N N . GLU A 1 203 ? -23.814 5.457 -0.450 1.00 36.67 476 GLU A N 1
ATOM 1410 C CA . GLU A 1 203 ? -25.185 5.943 -0.535 1.00 36.52 476 GLU A CA 1
ATOM 1411 C C . GLU A 1 203 ? -25.919 5.585 0.736 1.00 35.90 476 GLU A C 1
ATOM 1412 O O . GLU A 1 203 ? -25.424 4.819 1.549 1.00 35.29 476 GLU A O 1
ATOM 1418 N N . ARG A 1 204 ? -27.117 6.132 0.878 1.00 36.13 477 ARG A N 1
ATOM 1419 C CA . ARG A 1 204 ? -27.931 5.966 2.080 1.00 36.73 477 ARG A CA 1
ATOM 1420 C C . ARG A 1 204 ? -28.890 4.767 1.970 1.00 35.24 477 ARG A C 1
ATOM 1421 O O . ARG A 1 204 ? -29.588 4.628 0.974 1.00 34.72 477 ARG A O 1
ATOM 1429 N N . HIS A 1 205 ? -28.937 3.951 3.023 1.00 34.50 478 HIS A N 1
ATOM 1430 C CA . HIS A 1 205 ? -29.745 2.733 3.073 1.00 34.34 478 HIS A CA 1
ATOM 1431 C C . HIS A 1 205 ? -30.828 2.791 4.137 1.00 34.62 478 HIS A C 1
ATOM 1432 O O . HIS A 1 205 ? -30.631 3.368 5.199 1.00 35.00 478 HIS A O 1
ATOM 1439 N N . ARG A 1 206 ? -31.980 2.200 3.849 1.00 35.07 479 ARG A N 1
ATOM 1440 C CA . ARG A 1 206 ? -32.996 1.972 4.868 1.00 35.51 479 ARG A CA 1
ATOM 1441 C C . ARG A 1 206 ? -33.852 0.785 4.439 1.00 35.05 479 ARG A C 1
ATOM 1442 O O . ARG A 1 206 ? -34.936 0.941 3.863 1.00 35.17 479 ARG A O 1
ATOM 1450 N N . HIS A 1 207 ? -33.336 -0.407 4.722 1.00 34.68 480 HIS A N 1
ATOM 1451 C CA . HIS A 1 207 ? -33.979 -1.664 4.338 1.00 34.70 480 HIS A CA 1
ATOM 1452 C C . HIS A 1 207 ? -33.390 -2.825 5.153 1.00 34.66 480 HIS A C 1
ATOM 1453 O O . HIS A 1 207 ? -32.243 -2.765 5.609 1.00 34.25 480 HIS A O 1
ATOM 1460 N N . ARG A 1 208 ? -34.184 -3.865 5.356 1.00 35.00 481 ARG A N 1
ATOM 1461 C CA . ARG A 1 208 ? -33.677 -5.107 5.961 1.00 35.46 481 ARG A CA 1
ATOM 1462 C C . ARG A 1 208 ? -33.877 -6.361 5.111 1.00 34.62 481 ARG A C 1
ATOM 1463 O O . ARG A 1 208 ? -33.329 -7.399 5.466 1.00 34.93 481 ARG A O 1
ATOM 1471 N N . PHE A 1 209 ? -34.614 -6.265 3.993 1.00 33.49 482 PHE A N 1
ATOM 1472 C CA . PHE A 1 209 ? -34.864 -7.416 3.127 1.00 33.10 482 PHE A CA 1
ATOM 1473 C C . PHE A 1 209 ? -33.890 -7.432 1.950 1.00 32.63 482 PHE A C 1
ATOM 1474 O O . PHE A 1 209 ? -33.556 -6.381 1.393 1.00 32.98 482 PHE A O 1
ATOM 1482 N N . GLU A 1 210 ? -33.411 -8.632 1.607 1.00 31.75 483 GLU A N 1
ATOM 1483 C CA . GLU A 1 210 ? -32.296 -8.804 0.683 1.00 31.26 483 GLU A CA 1
ATOM 1484 C C . GLU A 1 210 ? -32.552 -9.994 -0.204 1.00 30.52 483 GLU A C 1
ATOM 1485 O O . GLU A 1 210 ? -33.275 -10.899 0.192 1.00 31.55 483 GLU A O 1
ATOM 1491 N N . VAL A 1 211 ? -31.932 -10.021 -1.379 1.00 29.61 484 VAL A N 1
ATOM 1492 C CA . VAL A 1 211 ? -31.974 -11.207 -2.222 1.00 29.07 484 VAL A CA 1
ATOM 1493 C C . VAL A 1 211 ? -31.365 -12.361 -1.415 1.00 28.91 484 VAL A C 1
ATOM 1494 O O . VAL A 1 211 ? -30.310 -12.193 -0.796 1.00 28.84 484 VAL A O 1
ATOM 1498 N N . ASN A 1 212 ? -32.062 -13.491 -1.376 1.00 28.40 485 ASN A N 1
ATOM 1499 C CA . ASN A 1 212 ? -31.586 -14.711 -0.704 1.00 28.67 485 ASN A CA 1
ATOM 1500 C C . ASN A 1 212 ? -30.343 -15.278 -1.413 1.00 28.97 485 ASN A C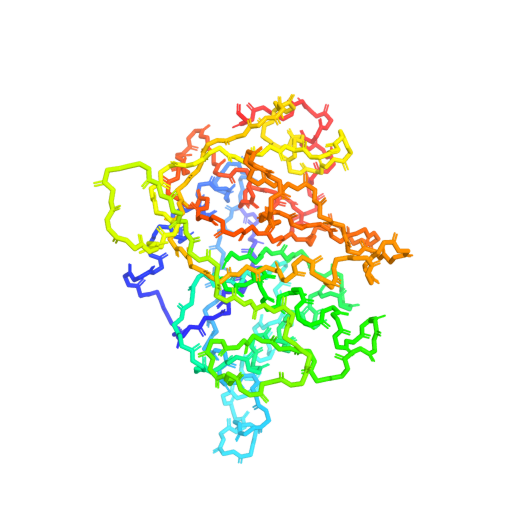 1
ATOM 1501 O O . ASN A 1 212 ? -30.437 -15.681 -2.574 1.00 27.91 485 ASN A O 1
ATOM 1506 N N . PRO A 1 213 ? -29.186 -15.327 -0.708 1.00 29.43 486 PRO A N 1
ATOM 1507 C CA . PRO A 1 213 ? -27.965 -15.891 -1.277 1.00 30.40 486 PRO A CA 1
ATOM 1508 C C . PRO A 1 213 ? -28.045 -17.348 -1.744 1.00 30.93 486 PRO A C 1
ATOM 1509 O O . PRO A 1 213 ? -27.195 -17.775 -2.505 1.00 31.52 486 PRO A O 1
ATOM 1513 N N . ASN A 1 214 ? -29.023 -18.107 -1.265 1.00 31.99 487 ASN A N 1
ATOM 1514 C CA . ASN A 1 214 ? -29.194 -19.513 -1.657 1.00 32.36 487 ASN A CA 1
ATOM 1515 C C . ASN A 1 214 ? -29.766 -19.638 -3.052 1.00 33.25 487 ASN A C 1
ATOM 1516 O O . ASN A 1 214 ? -29.754 -20.726 -3.635 1.00 33.60 487 ASN A O 1
ATOM 1521 N N . LEU A 1 215 ? -30.280 -18.525 -3.573 1.00 34.14 488 LEU A N 1
ATOM 1522 C CA . LEU A 1 215 ? -31.030 -18.498 -4.827 1.00 34.91 488 LEU A CA 1
ATOM 1523 C C . LEU A 1 215 ? -30.316 -17.741 -5.952 1.00 35.30 488 LEU A C 1
ATOM 1524 O O . LEU A 1 215 ? -30.851 -17.632 -7.049 1.00 35.35 488 LEU A O 1
ATOM 1529 N N . ILE A 1 216 ? -29.111 -17.247 -5.682 1.00 35.97 489 ILE A N 1
ATOM 1530 C CA . ILE A 1 216 ? -28.372 -16.382 -6.611 1.00 37.31 489 ILE A CA 1
ATOM 1531 C C . ILE A 1 216 ? -27.828 -17.145 -7.831 1.00 38.00 489 ILE A C 1
ATOM 1532 O O . ILE A 1 216 ? -27.826 -16.629 -8.955 1.00 37.96 489 ILE A O 1
ATOM 1537 N N . LYS A 1 217 ? -27.364 -18.368 -7.585 1.00 39.24 490 LYS A N 1
ATOM 1538 C CA . LYS A 1 217 ? -26.934 -19.331 -8.617 1.00 39.38 490 LYS A CA 1
ATOM 1539 C C . LYS A 1 217 ? -27.939 -19.476 -9.765 1.00 39.40 490 LYS A C 1
ATOM 1540 O O . LYS A 1 217 ? -27.546 -19.541 -10.921 1.00 40.04 490 LYS A O 1
ATOM 1546 N N . GLN A 1 218 ? -29.225 -19.502 -9.434 1.00 39.44 491 GLN A N 1
ATOM 1547 C CA . GLN A 1 218 ? -30.324 -19.570 -10.421 1.00 39.62 491 GLN A CA 1
ATOM 1548 C C . GLN A 1 218 ? -30.245 -18.511 -11.536 1.00 39.35 491 GLN A C 1
ATOM 1549 O O . GLN A 1 218 ? -30.779 -18.727 -12.625 1.00 39.04 491 GLN A O 1
ATOM 1555 N N . PHE A 1 219 ? -29.617 -17.368 -11.246 1.00 38.54 492 PHE A N 1
ATOM 1556 C CA . PHE A 1 219 ? -29.592 -16.224 -12.157 1.00 38.63 492 PHE A CA 1
ATOM 1557 C C . PHE A 1 219 ? -28.414 -16.198 -13.131 1.00 39.41 492 PHE A C 1
ATOM 1558 O O . PHE A 1 219 ? -28.384 -15.355 -14.017 1.00 39.36 492 PHE A O 1
ATOM 1566 N N . GLU A 1 220 ? -27.452 -17.108 -12.974 1.00 40.71 493 GLU A N 1
ATOM 1567 C CA . GLU A 1 220 ? -26.142 -16.986 -13.646 1.00 41.85 493 GLU A CA 1
ATOM 1568 C C . GLU A 1 220 ? -26.119 -17.128 -15.173 1.00 41.29 493 GLU A C 1
ATOM 1569 O O . GLU A 1 220 ? -25.244 -16.560 -15.827 1.00 41.66 493 GLU A O 1
ATOM 1575 N N . GLN A 1 221 ? -27.042 -17.888 -15.744 1.00 40.78 494 GLN A N 1
ATOM 1576 C CA . GLN A 1 221 ? -27.019 -18.117 -17.190 1.00 40.75 494 GLN A CA 1
ATOM 1577 C C . GLN A 1 221 ? -28.032 -17.201 -17.884 1.00 40.07 494 GLN A C 1
ATOM 1578 O O . GLN A 1 221 ? -28.186 -17.242 -19.097 1.00 39.78 494 GLN A O 1
ATOM 1584 N N . ASN A 1 222 ? -28.678 -16.343 -17.096 1.00 39.72 495 ASN A N 1
ATOM 1585 C CA . ASN A 1 222 ? -29.762 -15.499 -17.564 1.00 39.15 495 ASN A CA 1
ATOM 1586 C C . ASN A 1 222 ? -29.353 -14.033 -17.615 1.00 38.41 495 ASN A C 1
ATOM 1587 O O . ASN A 1 222 ? -28.221 -13.702 -17.280 1.00 37.98 495 ASN A O 1
ATOM 1592 N N . ASP A 1 223 ? -30.274 -13.169 -18.045 1.00 38.00 496 ASP A N 1
ATOM 1593 C CA . ASP A 1 223 ? -29.966 -11.771 -18.416 1.00 37.65 496 ASP A CA 1
ATOM 1594 C C . ASP A 1 223 ? -29.863 -10.754 -17.260 1.00 37.35 496 ASP A C 1
ATOM 1595 O O . ASP A 1 223 ? -29.284 -9.682 -17.435 1.00 36.59 496 ASP A O 1
ATOM 1600 N N . LEU A 1 224 ? -30.446 -11.077 -16.104 1.00 36.97 497 LEU A N 1
ATOM 1601 C CA . LEU A 1 224 ? -30.384 -10.206 -14.932 1.00 36.81 497 LEU A CA 1
ATOM 1602 C C . LEU A 1 224 ? -29.090 -10.477 -14.157 1.00 36.19 497 LEU A C 1
ATOM 1603 O O . LEU A 1 224 ? -28.901 -11.571 -13.620 1.00 36.24 497 LEU A O 1
ATOM 1608 N N . SER A 1 225 ? -28.194 -9.490 -14.101 1.00 35.93 498 SER A N 1
ATOM 1609 C CA . SER A 1 225 ? -26.957 -9.654 -13.328 1.00 35.71 498 SER A CA 1
ATOM 1610 C C . SER A 1 225 ? -26.872 -8.770 -12.070 1.00 35.03 498 SER A C 1
ATOM 1611 O O . SER A 1 225 ? -27.399 -7.650 -12.018 1.00 34.12 498 SER A O 1
ATOM 1614 N N . PHE A 1 226 ? -26.223 -9.323 -11.046 1.00 34.31 499 PHE A N 1
ATOM 1615 C CA . PHE A 1 226 ? -25.960 -8.608 -9.815 1.00 33.88 499 PHE A CA 1
ATOM 1616 C C . PHE A 1 226 ? -24.621 -7.942 -10.008 1.00 33.47 499 PHE A C 1
ATOM 1617 O O . PHE A 1 226 ? -23.604 -8.601 -10.068 1.00 33.37 499 PHE A O 1
ATOM 1625 N N . VAL A 1 227 ? -24.646 -6.622 -10.172 1.00 33.15 500 VAL A N 1
ATOM 1626 C CA . VAL A 1 227 ? -23.456 -5.865 -10.543 1.00 32.39 500 VAL A CA 1
ATOM 1627 C C . VAL A 1 227 ? -22.864 -5.101 -9.364 1.00 31.98 500 VAL A C 1
ATOM 1628 O O . VAL A 1 227 ? -21.784 -4.540 -9.489 1.00 32.11 500 VAL A O 1
ATOM 1632 N N . GLY A 1 228 ? -23.566 -5.082 -8.228 1.00 31.35 501 GLY A N 1
ATOM 1633 C CA . GLY A 1 228 ? -23.124 -4.376 -7.037 1.00 31.32 501 GLY A CA 1
ATOM 1634 C C . GLY A 1 228 ? -23.507 -5.069 -5.735 1.00 31.99 501 GLY A C 1
ATOM 1635 O O . GLY A 1 228 ? -24.608 -5.646 -5.601 1.00 31.29 501 GLY A O 1
ATOM 1636 N N . GLN A 1 229 ? -22.605 -5.001 -4.757 1.00 32.57 502 GLN A N 1
ATOM 1637 C CA . GLN A 1 229 ? -22.811 -5.687 -3.495 1.00 33.62 502 GLN A CA 1
ATOM 1638 C C . GLN A 1 229 ? -22.214 -4.926 -2.331 1.00 34.21 502 GLN A C 1
ATOM 1639 O O . GLN A 1 229 ? -21.376 -4.044 -2.514 1.00 33.76 502 GLN A O 1
ATOM 1645 N N . ASP A 1 230 ? -22.663 -5.263 -1.126 1.00 35.59 503 ASP A N 1
ATOM 1646 C CA . ASP A 1 230 ? -22.097 -4.658 0.075 1.00 36.56 503 ASP A CA 1
ATOM 1647 C C . ASP A 1 230 ? -20.642 -5.132 0.226 1.00 37.58 503 ASP A C 1
ATOM 1648 O O . ASP A 1 230 ? -20.179 -6.004 -0.527 1.00 37.27 503 ASP A O 1
ATOM 1653 N N . VAL A 1 231 ? -19.928 -4.548 1.182 1.00 38.74 504 VAL A N 1
ATOM 1654 C CA . VAL A 1 231 ? -18.503 -4.822 1.346 1.00 39.81 504 VAL A CA 1
ATOM 1655 C C . VAL A 1 231 ? -18.222 -6.289 1.712 1.00 40.12 504 VAL A C 1
ATOM 1656 O O . VAL A 1 231 ? -17.232 -6.858 1.252 1.00 40.71 504 VAL A O 1
ATOM 1660 N N . ASP A 1 232 ? -19.101 -6.897 2.513 1.00 40.39 505 ASP A N 1
ATOM 1661 C CA . ASP A 1 232 ? -18.973 -8.303 2.914 1.00 40.27 505 ASP A CA 1
ATOM 1662 C C . ASP A 1 232 ? -19.309 -9.315 1.828 1.00 39.98 505 ASP A C 1
ATOM 1663 O O . ASP A 1 232 ? -18.906 -10.473 1.937 1.00 40.25 505 ASP A O 1
ATOM 1668 N N . GLY A 1 233 ? -20.092 -8.907 0.826 1.00 38.93 506 GLY A N 1
ATOM 1669 C CA . GLY A 1 233 ? -20.461 -9.778 -0.284 1.00 38.18 506 GLY A CA 1
ATOM 1670 C C . GLY A 1 233 ? -21.699 -10.644 -0.093 1.00 37.81 506 GLY A C 1
ATOM 1671 O O . GLY A 1 233 ? -21.930 -11.547 -0.877 1.00 37.62 506 GLY A O 1
ATOM 1672 N N . ASP A 1 234 ? -22.504 -10.361 0.926 1.00 37.65 507 ASP A N 1
ATOM 1673 C CA . ASP A 1 234 ? -23.709 -11.144 1.232 1.00 37.34 507 ASP A CA 1
ATOM 1674 C C . ASP A 1 234 ? -24.986 -10.555 0.617 1.00 36.37 507 ASP A C 1
ATOM 1675 O O . ASP A 1 234 ? -25.930 -11.294 0.308 1.00 36.82 507 ASP A O 1
ATOM 1680 N N . ARG A 1 235 ? -25.022 -9.231 0.472 1.00 34.72 508 ARG A N 1
ATOM 1681 C CA . ARG A 1 235 ? -26.187 -8.519 -0.039 1.00 33.81 508 ARG A CA 1
ATOM 1682 C C . ARG A 1 235 ? -25.948 -7.981 -1.451 1.00 32.89 508 ARG A C 1
ATOM 1683 O O . ARG A 1 235 ? -25.027 -7.197 -1.676 1.00 32.34 508 ARG A O 1
ATOM 1691 N N . MET A 1 236 ? -26.787 -8.409 -2.395 1.00 32.04 509 MET A N 1
ATOM 1692 C CA . MET A 1 236 ? -26.791 -7.852 -3.741 1.00 31.31 509 MET A CA 1
ATOM 1693 C C . MET A 1 236 ? -27.561 -6.517 -3.715 1.00 30.94 509 MET A C 1
ATOM 1694 O O . MET A 1 236 ? -28.699 -6.477 -3.284 1.00 30.59 509 MET A O 1
ATOM 1699 N N . GLU A 1 237 ? -26.923 -5.433 -4.151 1.00 30.65 510 GLU A N 1
ATOM 1700 C CA . GLU A 1 237 ? -27.460 -4.071 -3.990 1.00 30.57 510 GLU A CA 1
ATOM 1701 C C . GLU A 1 237 ? -27.825 -3.373 -5.307 1.00 29.53 510 GLU A C 1
ATOM 1702 O O . GLU A 1 237 ? -28.588 -2.404 -5.311 1.00 29.10 510 GLU A O 1
ATOM 1708 N N . ILE A 1 238 ? -27.256 -3.840 -6.417 1.00 28.97 511 ILE A N 1
ATOM 1709 C CA . ILE A 1 238 ? -27.548 -3.289 -7.721 1.00 28.00 511 ILE A CA 1
ATOM 1710 C C . ILE A 1 238 ? -27.770 -4.419 -8.710 1.00 28.42 511 ILE A C 1
ATOM 1711 O O . ILE A 1 238 ? -26.986 -5.385 -8.762 1.00 27.85 511 ILE A O 1
ATOM 1716 N N . ILE A 1 239 ? -28.826 -4.283 -9.509 1.00 28.75 512 ILE A N 1
ATOM 1717 C CA . ILE A 1 239 ? -29.084 -5.204 -10.612 1.00 29.30 512 ILE A CA 1
ATOM 1718 C C . ILE A 1 239 ? -29.145 -4.460 -11.948 1.00 30.02 512 ILE A C 1
ATOM 1719 O O . ILE A 1 239 ? -29.522 -3.290 -12.007 1.00 29.88 512 ILE A O 1
ATOM 1724 N N . GLU A 1 240 ? -28.742 -5.142 -13.017 1.00 30.96 513 GLU A N 1
ATOM 1725 C CA . GLU A 1 240 ? -28.915 -4.635 -14.372 1.00 31.98 513 GLU A CA 1
ATOM 1726 C C . GLU A 1 240 ? -29.349 -5.767 -15.300 1.00 31.07 513 GLU A C 1
ATOM 1727 O O . GLU A 1 240 ? -28.823 -6.865 -15.238 1.00 31.08 513 GLU A O 1
ATOM 1733 N N . LEU A 1 241 ? -30.344 -5.478 -16.135 1.00 30.93 514 LEU A N 1
ATOM 1734 C CA . LEU A 1 241 ? -30.838 -6.401 -17.150 1.00 30.37 514 LEU A CA 1
ATOM 1735 C C . LEU A 1 241 ? -30.132 -6.134 -18.494 1.00 30.42 514 LEU A C 1
ATOM 1736 O O . LEU A 1 241 ? -30.253 -5.040 -19.069 1.00 29.09 514 LEU A O 1
ATOM 1741 N N . ALA A 1 242 ? -29.399 -7.139 -18.982 1.00 30.43 515 ALA A N 1
ATOM 1742 C CA . ALA A 1 242 ? -28.856 -7.118 -20.344 1.00 31.04 515 ALA A CA 1
ATOM 1743 C C . ALA A 1 242 ? -29.968 -7.193 -21.381 1.00 31.25 515 ALA A C 1
ATOM 1744 O O . ALA A 1 242 ? -31.109 -7.553 -21.069 1.00 31.17 515 ALA A O 1
ATOM 1746 N N . ASN A 1 243 ? -29.617 -6.838 -22.614 1.00 31.81 516 ASN A N 1
ATOM 1747 C CA . ASN A 1 243 ? -30.533 -6.861 -23.748 1.00 32.36 516 ASN A CA 1
ATOM 1748 C C . ASN A 1 243 ? -31.757 -5.961 -23.521 1.00 31.95 516 ASN A C 1
ATOM 1749 O O . ASN A 1 243 ? -32.861 -6.236 -23.991 1.00 32.40 516 ASN A O 1
ATOM 1754 N N . HIS A 1 244 ? -31.524 -4.867 -22.792 1.00 31.47 517 HIS A N 1
ATOM 1755 C CA . HIS A 1 244 ? -32.513 -3.838 -22.536 1.00 30.08 517 HIS A CA 1
ATOM 1756 C C . HIS A 1 244 ? -31.721 -2.533 -22.497 1.00 30.02 517 HIS A C 1
ATOM 1757 O O . HIS A 1 244 ? -30.604 -2.524 -21.973 1.00 30.30 517 HIS A O 1
ATOM 1764 N N . PRO A 1 245 ? -32.270 -1.435 -23.053 1.00 29.61 518 PRO A N 1
ATOM 1765 C CA . PRO A 1 245 ? -31.559 -0.134 -23.016 1.00 29.58 518 PRO A CA 1
ATOM 1766 C C . PRO A 1 245 ? -31.165 0.410 -21.616 1.00 29.29 518 PRO A C 1
ATOM 1767 O O . PRO A 1 245 ? -30.089 0.977 -21.471 1.00 30.44 518 PRO A O 1
ATOM 1771 N N . TYR A 1 246 ? -32.034 0.263 -20.625 1.00 28.51 519 TYR A N 1
ATOM 1772 C CA . TYR A 1 246 ? -31.766 0.709 -19.248 1.00 28.08 519 TYR A CA 1
ATOM 1773 C C . TYR A 1 246 ? -32.801 0.105 -18.315 1.00 27.19 519 TYR A C 1
ATOM 1774 O O . TYR A 1 246 ? -33.914 0.591 -18.241 1.00 27.69 519 TYR A O 1
ATOM 1783 N N . PHE A 1 247 ? -32.440 -0.970 -17.626 1.00 26.77 520 PHE A N 1
ATOM 1784 C CA . PHE A 1 247 ? -33.305 -1.587 -16.645 1.00 26.20 520 PHE A CA 1
ATOM 1785 C C . PHE A 1 247 ? -32.416 -1.816 -15.424 1.00 26.53 520 PHE A C 1
ATOM 1786 O O . PHE A 1 247 ? -31.489 -2.620 -15.459 1.00 26.57 520 PHE A O 1
ATOM 1794 N N . VAL A 1 248 ? -32.693 -1.066 -14.360 1.00 26.40 521 VAL A N 1
ATOM 1795 C CA . VAL A 1 248 ? -31.776 -0.942 -13.241 1.00 25.98 521 VAL A CA 1
ATOM 1796 C C . VAL A 1 248 ? -32.560 -0.965 -11.927 1.00 25.47 521 VAL A C 1
ATOM 1797 O O . VAL A 1 248 ? -33.677 -0.465 -11.846 1.00 25.23 521 VAL A O 1
ATOM 1801 N N . GLY A 1 249 ? -31.975 -1.617 -10.927 1.00 24.72 522 GLY A N 1
ATOM 1802 C CA . GLY A 1 249 ? -32.499 -1.639 -9.584 1.00 24.15 522 GLY A CA 1
ATOM 1803 C C . GLY A 1 249 ? -31.372 -1.367 -8.600 1.00 24.46 522 GLY A C 1
ATOM 1804 O O . GLY A 1 249 ? -30.235 -1.761 -8.824 1.00 23.48 522 GLY A O 1
ATOM 1805 N N . VAL A 1 250 ? -31.686 -0.648 -7.528 1.00 25.12 523 VAL A N 1
ATOM 1806 C CA . VAL A 1 250 ? -30.743 -0.412 -6.451 1.00 25.52 523 VAL A CA 1
ATOM 1807 C C . VAL A 1 250 ? -31.491 -0.562 -5.123 1.00 25.93 523 VAL A C 1
ATOM 1808 O O . VAL A 1 250 ? -32.676 -0.230 -5.041 1.00 26.09 523 VAL A O 1
ATOM 1812 N N . GLN A 1 251 ? -30.807 -1.092 -4.110 1.00 26.58 524 GLN A N 1
ATOM 1813 C CA . GLN A 1 251 ? -31.378 -1.276 -2.759 1.00 27.48 524 GLN A CA 1
ATOM 1814 C C . GLN A 1 251 ? -31.353 0.011 -1.970 1.00 27.30 524 GLN A C 1
ATOM 1815 O O . GLN A 1 251 ? -32.132 0.178 -1.046 1.00 27.15 524 GLN A O 1
ATOM 1821 N N . PHE A 1 252 ? -30.412 0.885 -2.314 1.00 27.96 525 PHE A N 1
ATOM 1822 C CA . PHE A 1 252 ? -30.211 2.152 -1.605 1.00 28.19 525 PHE A CA 1
ATOM 1823 C C . PHE A 1 252 ? -31.107 3.219 -2.237 1.00 28.26 525 PHE A C 1
ATOM 1824 O O . PHE A 1 252 ? -31.782 2.940 -3.240 1.00 27.84 525 PHE A O 1
ATOM 1832 N N . HIS A 1 253 ? -31.132 4.408 -1.631 1.00 28.25 526 HIS A N 1
ATOM 1833 C CA . HIS A 1 253 ? -31.973 5.513 -2.075 1.00 28.56 526 HIS A CA 1
ATOM 1834 C C . HIS A 1 253 ? -31.059 6.564 -2.674 1.00 28.24 526 HIS A C 1
ATOM 1835 O O . HIS A 1 253 ? -30.493 7.377 -1.944 1.00 27.53 526 HIS A O 1
ATOM 1842 N N . PRO A 1 254 ? -30.883 6.534 -4.004 1.00 28.43 527 PRO A N 1
ATOM 1843 C CA . PRO A 1 254 ? -30.001 7.502 -4.630 1.00 28.99 527 PRO A CA 1
ATOM 1844 C C . PRO A 1 254 ? -30.485 8.970 -4.592 1.00 28.84 527 PRO A C 1
ATOM 1845 O O . PRO A 1 254 ? -29.648 9.847 -4.649 1.00 29.04 527 PRO A O 1
ATOM 1849 N N . GLU A 1 255 ? -31.797 9.203 -4.488 1.00 29.55 528 GLU A N 1
ATOM 1850 C CA . GLU A 1 255 ? -32.420 10.542 -4.248 1.00 30.08 528 GLU A CA 1
ATOM 1851 C C . GLU A 1 255 ? -31.680 11.415 -3.235 1.00 30.36 528 GLU A C 1
ATOM 1852 O O . GLU A 1 255 ? -31.657 12.630 -3.365 1.00 29.93 528 GLU A O 1
ATOM 1858 N N . PHE A 1 256 ? -31.183 10.789 -2.169 1.00 30.51 529 PHE A N 1
ATOM 1859 C CA . PHE A 1 256 ? -30.681 11.542 -1.023 1.00 31.04 529 PHE A CA 1
ATOM 1860 C C . PHE A 1 256 ? -29.306 12.123 -1.223 1.00 30.50 529 PHE A C 1
ATOM 1861 O O . PHE A 1 256 ? -28.825 12.828 -0.363 1.00 30.57 529 PHE A O 1
ATOM 1869 N N . SER A 1 257 ? -28.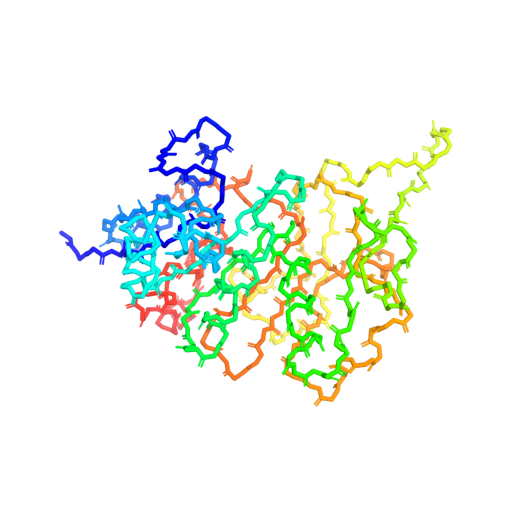670 11.829 -2.348 1.00 30.65 530 SER A N 1
ATOM 1870 C CA . SER A 1 257 ? -27.396 12.451 -2.678 1.00 30.70 530 SER A CA 1
ATOM 1871 C C . SER A 1 257 ? -27.453 13.247 -3.980 1.00 29.68 530 SER A C 1
ATOM 1872 O O . SER A 1 257 ? -26.429 13.692 -4.450 1.00 29.72 530 SER A O 1
ATOM 1875 N N . SER A 1 258 ? -28.637 13.420 -4.564 1.00 29.29 531 SER A N 1
ATOM 1876 C CA . SER A 1 258 ? -28.766 14.145 -5.833 1.00 29.02 531 SER A CA 1
ATOM 1877 C C . SER A 1 258 ? -28.648 15.637 -5.579 1.00 29.27 531 SER A C 1
ATOM 1878 O O . SER A 1 258 ? -29.192 16.129 -4.610 1.00 28.01 531 SER A O 1
ATOM 1881 N N . ARG A 1 259 ? -27.968 16.358 -6.463 1.00 30.76 532 ARG A N 1
ATOM 1882 C CA . ARG A 1 259 ? -28.006 17.826 -6.420 1.00 31.88 532 ARG A CA 1
ATOM 1883 C C . ARG A 1 259 ? -27.961 18.461 -7.810 1.00 31.58 532 ARG A C 1
ATOM 1884 O O . ARG A 1 259 ? -27.628 17.783 -8.778 1.00 31.81 532 ARG A O 1
ATOM 1892 N N . PRO A 1 260 ? -28.374 19.748 -7.928 1.00 31.33 533 PRO A N 1
ATOM 1893 C CA . PRO A 1 260 ? -28.524 20.356 -9.266 1.00 31.24 533 PRO A CA 1
ATOM 1894 C C . PRO A 1 260 ? -27.341 20.155 -10.202 1.00 31.61 533 PRO A C 1
ATOM 1895 O O . PRO A 1 260 ? -27.541 19.887 -11.381 1.00 31.30 533 PRO A O 1
ATOM 1899 N N . MET A 1 261 ? -26.121 20.279 -9.688 1.00 32.69 534 MET A N 1
ATOM 1900 C CA . MET A 1 261 ? -24.935 20.174 -10.533 1.00 33.35 534 MET A CA 1
ATOM 1901 C C . MET A 1 261 ? -24.366 18.750 -10.584 1.00 33.28 534 MET A C 1
ATOM 1902 O O . MET A 1 261 ? -23.470 18.487 -11.376 1.00 33.03 534 MET A O 1
ATOM 1907 N N . LYS A 1 262 ? -24.895 17.846 -9.750 1.00 32.63 535 LYS A N 1
ATOM 1908 C CA . LYS A 1 262 ? -24.526 16.436 -9.798 1.00 32.64 535 LYS A CA 1
ATOM 1909 C C . LYS A 1 262 ? -25.787 15.593 -9.607 1.00 31.32 535 LYS A C 1
ATOM 1910 O O . LYS A 1 262 ? -26.117 15.174 -8.494 1.00 30.99 535 LYS A O 1
ATOM 1916 N N . PRO A 1 263 ? -26.538 15.383 -10.690 1.00 30.40 536 PRO A N 1
ATOM 1917 C CA . PRO A 1 263 ? -27.782 14.652 -10.492 1.00 29.87 536 PRO A CA 1
ATOM 1918 C C . PRO A 1 263 ? -27.454 13.206 -10.147 1.00 29.15 536 PRO A C 1
ATOM 1919 O O . PRO A 1 263 ? -26.464 12.692 -10.636 1.00 28.45 536 PRO A O 1
ATOM 1923 N N . SER A 1 264 ? -28.246 12.592 -9.276 1.00 28.66 537 SER A N 1
ATOM 1924 C CA . SER A 1 264 ? -28.026 11.193 -8.889 1.00 28.87 537 SER A CA 1
ATOM 1925 C C . SER A 1 264 ? -27.907 10.305 -10.143 1.00 28.33 537 SER A C 1
ATOM 1926 O O . SER A 1 264 ? -28.838 10.210 -10.927 1.00 28.26 537 SER A O 1
ATOM 1929 N N . PRO A 1 265 ? -26.734 9.715 -10.377 1.00 28.50 538 PRO A N 1
ATOM 1930 C CA . PRO A 1 265 ? -26.547 8.964 -11.628 1.00 28.39 538 PRO A CA 1
ATOM 1931 C C . PRO A 1 265 ? -27.665 7.991 -12.014 1.00 28.28 538 PRO A C 1
ATOM 1932 O O . PRO A 1 265 ? -28.026 7.944 -13.182 1.00 29.07 538 PRO A O 1
ATOM 1936 N N . PRO A 1 266 ? -28.214 7.213 -11.065 1.00 28.38 539 PRO A N 1
ATOM 1937 C CA . PRO A 1 266 ? -29.281 6.300 -11.516 1.00 28.42 539 PRO A CA 1
ATOM 1938 C C . PRO A 1 266 ? -30.510 7.014 -12.095 1.00 28.18 539 PRO A C 1
ATOM 1939 O O . PRO A 1 266 ? -31.118 6.516 -13.039 1.00 27.97 539 PRO A O 1
ATOM 1943 N N . TYR A 1 267 ? -30.858 8.166 -11.534 1.00 28.59 540 TYR A N 1
ATOM 1944 C CA . TYR A 1 267 ? -31.931 9.000 -12.085 1.00 28.40 540 TYR A CA 1
ATOM 1945 C C . TYR A 1 267 ? -31.539 9.670 -13.397 1.00 28.33 540 TYR A C 1
ATOM 1946 O O . TYR A 1 267 ? -32.335 9.694 -14.342 1.00 28.56 540 TYR A O 1
ATOM 1955 N N . LEU A 1 268 ? -30.326 10.201 -13.460 1.00 28.26 541 LEU A N 1
ATOM 1956 C CA . LEU A 1 268 ? -29.793 10.745 -14.715 1.00 28.85 541 LEU A CA 1
ATOM 1957 C C . LEU A 1 268 ? -29.827 9.694 -15.845 1.00 29.55 541 LEU A C 1
ATOM 1958 O O . LEU A 1 268 ? -30.301 9.975 -16.938 1.00 30.23 541 LEU A O 1
ATOM 1963 N N . GLY A 1 269 ? -29.352 8.481 -15.574 1.00 29.62 542 GLY A N 1
ATOM 1964 C CA . GLY A 1 269 ? -29.375 7.422 -16.573 1.00 29.60 542 GLY A CA 1
ATOM 1965 C C . GLY A 1 269 ? -30.767 7.091 -17.081 1.00 29.70 542 GLY A C 1
ATOM 1966 O O . GLY A 1 269 ? -30.925 6.730 -18.243 1.00 30.06 542 GLY A O 1
ATOM 1967 N N . LEU A 1 270 ? -31.768 7.201 -16.208 1.00 29.46 543 LEU A N 1
ATOM 1968 C CA . LEU A 1 270 ? -33.152 6.940 -16.581 1.00 29.55 543 LEU A CA 1
ATOM 1969 C C . LEU A 1 270 ? -33.672 7.997 -17.575 1.00 29.86 543 LEU A C 1
ATOM 1970 O O . LEU A 1 270 ? -34.298 7.655 -18.581 1.00 29.67 543 LEU A O 1
ATOM 1975 N N . LEU A 1 271 ? -33.417 9.270 -17.275 1.00 29.86 544 LEU A N 1
ATOM 1976 C CA . LEU A 1 271 ? -33.874 10.363 -18.128 1.00 30.52 544 LEU A CA 1
ATOM 1977 C C . LEU A 1 271 ? -33.104 10.407 -19.441 1.00 30.24 544 LEU A C 1
ATOM 1978 O O . LEU A 1 271 ? -33.678 10.683 -20.487 1.00 30.33 544 LEU A O 1
ATOM 1983 N N . LEU A 1 272 ? -31.814 10.117 -19.381 1.00 30.15 545 LEU A N 1
ATOM 1984 C CA . LEU A 1 272 ? -31.020 9.933 -20.577 1.00 30.52 545 LEU A CA 1
ATOM 1985 C C . LEU A 1 272 ? -31.594 8.833 -21.473 1.00 31.01 545 LEU A C 1
ATOM 1986 O O . LEU A 1 272 ? -31.837 9.063 -22.657 1.00 30.74 545 LEU A O 1
ATOM 1991 N N . ALA A 1 273 ? -31.819 7.650 -20.892 1.00 31.33 546 ALA A N 1
ATOM 1992 C CA . ALA A 1 273 ? -32.309 6.491 -21.649 1.00 31.26 546 ALA A CA 1
ATOM 1993 C C . ALA A 1 273 ? -33.726 6.734 -22.155 1.00 31.46 546 ALA A C 1
ATOM 1994 O O . ALA A 1 273 ? -34.037 6.413 -23.294 1.00 32.24 546 ALA A O 1
ATOM 1996 N N . ALA A 1 274 ? -34.569 7.340 -21.326 1.00 32.01 547 ALA A N 1
ATOM 1997 C CA . ALA A 1 274 ? -35.931 7.691 -21.725 1.00 32.40 547 ALA A CA 1
ATOM 1998 C C . ALA A 1 274 ? -36.014 8.693 -22.884 1.00 33.34 547 ALA A C 1
ATOM 1999 O O . ALA A 1 274 ? -37.029 8.743 -23.585 1.00 33.75 547 ALA A O 1
ATOM 2001 N N . THR A 1 275 ? -34.975 9.499 -23.068 1.00 34.09 548 THR A N 1
ATOM 2002 C CA . THR A 1 275 ? -34.981 10.534 -24.095 1.00 35.10 548 THR A CA 1
ATOM 2003 C C . THR A 1 275 ? -34.171 10.130 -25.331 1.00 35.80 548 THR A C 1
ATOM 2004 O O . THR A 1 275 ? -34.232 10.808 -26.342 1.00 36.53 548 THR A O 1
ATOM 2008 N N . GLY A 1 276 ? -33.428 9.025 -25.241 1.00 36.39 549 GLY A N 1
ATOM 2009 C CA . GLY A 1 276 ? -32.656 8.498 -26.354 1.00 36.30 549 GLY A CA 1
ATOM 2010 C C . GLY A 1 276 ? -31.255 9.058 -26.426 1.00 36.82 549 GLY A C 1
ATOM 2011 O O . GLY A 1 276 ? -30.622 9.001 -27.478 1.00 37.71 549 GLY A O 1
ATOM 2012 N N . ASN A 1 277 ? -30.742 9.553 -25.300 1.00 36.91 550 ASN A N 1
ATOM 2013 C CA . ASN A 1 277 ? -29.522 10.359 -25.281 1.00 36.77 550 ASN A CA 1
ATOM 2014 C C . ASN A 1 277 ? -28.386 9.760 -24.442 1.00 37.04 550 ASN A C 1
ATOM 2015 O O . ASN A 1 277 ? -27.404 10.448 -24.143 1.00 36.52 550 ASN A O 1
ATOM 2020 N N . LEU A 1 278 ? -28.519 8.484 -24.065 1.00 37.62 551 LEU A N 1
ATOM 2021 C CA . LEU A 1 278 ? -27.602 7.849 -23.119 1.00 38.03 551 LEU A CA 1
ATOM 2022 C C . LEU A 1 278 ? -26.236 7.621 -23.744 1.00 39.30 551 LEU A C 1
ATOM 2023 O O . LEU A 1 278 ? -25.209 7.987 -23.161 1.00 39.27 551 LEU A O 1
ATOM 2028 N N . ASN A 1 279 ? -26.215 7.025 -24.935 1.00 40.92 552 ASN A N 1
ATOM 2029 C CA . ASN A 1 279 ? -24.940 6.735 -25.599 1.00 42.37 552 ASN A CA 1
ATOM 2030 C C . ASN A 1 279 ? -24.134 8.005 -25.870 1.00 43.01 552 ASN A C 1
ATOM 2031 O O . ASN A 1 279 ? -22.929 8.028 -25.631 1.00 43.02 552 ASN A O 1
ATOM 2036 N N . ALA A 1 280 ? -24.810 9.062 -26.327 1.00 44.16 553 ALA A N 1
ATOM 2037 C CA . ALA A 1 280 ? -24.178 10.382 -26.499 1.00 45.05 553 ALA A CA 1
ATOM 2038 C C . ALA A 1 280 ? -23.516 10.892 -25.212 1.00 45.83 553 ALA A C 1
ATOM 2039 O O . ALA A 1 280 ? -22.402 11.404 -25.255 1.00 46.01 553 ALA A O 1
ATOM 2041 N N . TYR A 1 281 ? -24.196 10.740 -24.075 1.00 46.81 554 TYR A N 1
ATOM 2042 C CA . TYR A 1 281 ? -23.652 11.177 -22.783 1.00 47.76 554 TYR A CA 1
ATOM 2043 C C . TYR A 1 281 ? -22.421 10.365 -22.370 1.00 49.37 554 TYR A C 1
ATOM 2044 O O . TYR A 1 281 ? -21.464 10.911 -21.809 1.00 49.23 554 TYR A O 1
ATOM 2053 N N . LEU A 1 282 ? -22.450 9.059 -22.635 1.00 51.32 555 LEU A N 1
ATOM 2054 C CA . LEU A 1 282 ? -21.287 8.204 -22.371 1.00 52.63 555 LEU A CA 1
ATOM 2055 C C . LEU A 1 282 ? -20.091 8.641 -23.215 1.00 53.76 555 LEU A C 1
ATOM 2056 O O . LEU A 1 282 ? -18.973 8.763 -22.707 1.00 54.00 555 LEU A O 1
ATOM 2061 N N . GLN A 1 283 ? -20.343 8.903 -24.495 1.00 55.24 556 GLN A N 1
ATOM 2062 C CA . GLN A 1 283 ? -19.285 9.271 -25.437 1.00 56.46 556 GLN A CA 1
ATOM 2063 C C . GLN A 1 283 ? -18.701 10.660 -25.209 1.00 57.20 556 GLN A C 1
ATOM 2064 O O . GLN A 1 283 ? -17.525 10.883 -25.491 1.00 57.40 556 GLN A O 1
ATOM 2070 N N . GLN A 1 284 ? -19.511 11.596 -24.715 1.00 58.06 557 GLN A N 1
ATOM 2071 C CA . GLN A 1 284 ? -18.993 12.915 -24.304 1.00 58.60 557 GLN A CA 1
ATOM 2072 C C . GLN A 1 284 ? -18.216 12.876 -22.979 1.00 58.69 557 GLN A C 1
ATOM 2073 O O . GLN A 1 284 ? -17.669 13.888 -22.572 1.00 58.83 557 GLN A O 1
ATOM 2079 N N . GLY A 1 285 ? -18.185 11.728 -22.302 1.00 59.07 558 GLY A N 1
ATOM 2080 C CA . GLY A 1 285 ? -17.283 11.517 -21.160 1.00 59.28 558 GLY A CA 1
ATOM 2081 C C . GLY A 1 285 ? -17.894 11.584 -19.767 1.00 59.62 558 GLY A C 1
ATOM 2082 O O . GLY A 1 285 ? -17.161 11.778 -18.793 1.00 59.94 558 GLY A O 1
ATOM 2083 N N . CYS A 1 286 ? -19.217 11.403 -19.662 1.00 59.69 559 CYS A N 1
ATOM 2084 C CA . CYS A 1 286 ? -19.956 11.509 -18.383 1.00 59.97 559 CYS A CA 1
ATOM 2085 C C . CYS A 1 286 ? -19.636 12.783 -17.584 1.00 59.91 559 CYS A C 1
ATOM 2086 O O . CYS A 1 286 ? -19.161 12.716 -16.448 1.00 59.71 559 CYS A O 1
ATOM 2089 N N . LYS A 1 287 ? -19.923 13.931 -18.191 1.00 59.94 560 LYS A N 1
ATOM 2090 C CA . LYS A 1 287 ? -19.564 15.235 -17.634 1.00 60.07 560 LYS A CA 1
ATOM 2091 C C . LYS A 1 287 ? -20.114 15.481 -16.219 1.00 60.15 560 LYS A C 1
ATOM 2092 O O . LYS A 1 287 ? -19.400 15.997 -15.353 1.00 60.25 560 LYS A O 1
ATOM 2094 N N . LEU A 1 288 ? -21.367 15.088 -15.986 1.00 60.16 561 LEU A N 1
ATOM 2095 C CA . LEU A 1 288 ? -22.074 15.410 -14.744 1.00 60.10 561 LEU A CA 1
ATOM 2096 C C . LEU A 1 288 ? -21.785 14.474 -13.562 1.00 59.98 561 LEU A C 1
ATOM 2097 O O . LEU A 1 288 ? -22.342 14.672 -12.488 1.00 59.54 561 LEU A O 1
ATOM 2102 N N . SER A 1 289 ? -20.927 13.466 -13.746 1.00 60.22 562 SER A N 1
ATOM 2103 C CA . SER A 1 289 ? -20.590 12.531 -12.655 1.00 60.33 562 SER A CA 1
ATOM 2104 C C . SER A 1 289 ? -19.783 13.228 -11.556 1.00 60.65 562 SER A C 1
ATOM 2105 O O . SER A 1 289 ? -18.763 13.874 -11.825 1.00 60.96 562 SER A O 1
#

Nearest PDB structures (foldseek):
  2v4u-assembly1_A  TM=1.003E+00  e=1.464E-61  Homo sapiens
  2vkt-assembly1_A  TM=9.957E-01  e=4.696E-51  Homo sapiens
  6pk4-assembly1_A  TM=9.803E-01  e=7.778E-47  Homo sapiens
  5u03-assembly1_A-1  TM=9.768E-01  e=8.213E-43  Homo sapiens
  6l6z-assembly1_C  TM=9.696E-01  e=3.620E-37  Drosophila melanogaster

CATH classification: 3.40.50.880